Protein AF-A0A438FNZ0-F1 (afdb_monomer)

Radius of gyration: 54.61 Å; Cα contacts (8 Å, |Δi|>4): 33; chains: 1; bounding box: 126×99×150 Å

pLDDT: mean 76.49, std 19.84, range [31.25, 98.62]

Structure (mmCIF, N/CA/C/O backbone):
data_AF-A0A438FNZ0-F1
#
_entry.id   AF-A0A438FNZ0-F1
#
loop_
_atom_site.group_PDB
_atom_site.id
_atom_site.type_symbol
_atom_site.label_atom_id
_atom_site.label_alt_id
_atom_site.label_comp_id
_atom_site.label_asym_id
_atom_site.label_entity_id
_atom_site.label_seq_id
_atom_site.pdbx_PDB_ins_code
_atom_site.Cartn_x
_atom_site.Cartn_y
_atom_site.Cartn_z
_atom_site.occupancy
_atom_site.B_iso_or_equiv
_atom_site.auth_seq_id
_atom_site.auth_comp_id
_atom_site.auth_asym_id
_atom_site.auth_atom_id
_atom_site.pdbx_PDB_model_num
ATOM 1 N N . MET A 1 1 ? 3.664 -62.224 -34.207 1.00 44.41 1 MET A N 1
ATOM 2 C CA . MET A 1 1 ? 4.179 -61.563 -35.427 1.00 44.41 1 MET A CA 1
ATOM 3 C C . MET A 1 1 ? 4.766 -60.217 -34.994 1.00 44.41 1 MET A C 1
ATOM 5 O O . MET A 1 1 ? 4.234 -59.165 -35.302 1.00 44.41 1 MET A O 1
ATOM 9 N N . GLU A 1 2 ? 5.823 -60.270 -34.181 1.00 48.16 2 GLU A N 1
ATOM 10 C CA . GLU A 1 2 ? 6.482 -59.120 -33.544 1.00 48.16 2 GLU A CA 1
ATOM 11 C C . GLU A 1 2 ? 7.907 -59.028 -34.096 1.00 48.16 2 GLU A C 1
ATOM 13 O O . GLU A 1 2 ? 8.840 -59.539 -33.492 1.00 48.16 2 GLU A O 1
ATOM 18 N N . ILE A 1 3 ? 8.084 -58.485 -35.304 1.00 48.31 3 ILE A N 1
ATOM 19 C CA . ILE A 1 3 ? 9.435 -58.281 -35.877 1.00 48.31 3 ILE A CA 1
ATOM 20 C C . ILE A 1 3 ? 9.616 -56.862 -36.462 1.00 48.31 3 ILE A C 1
ATOM 22 O O . ILE A 1 3 ? 10.723 -56.469 -36.802 1.00 48.31 3 ILE A O 1
ATOM 26 N N . ASN A 1 4 ? 8.584 -56.007 -36.484 1.00 49.34 4 ASN A N 1
ATOM 27 C CA . ASN A 1 4 ? 8.677 -54.705 -37.168 1.00 49.34 4 ASN A CA 1
ATOM 28 C C . ASN A 1 4 ? 8.928 -53.474 -36.279 1.00 49.34 4 ASN A C 1
ATOM 30 O O . ASN A 1 4 ? 9.064 -52.379 -36.816 1.00 49.34 4 ASN A O 1
ATOM 34 N N . TYR A 1 5 ? 9.054 -53.611 -34.955 1.00 45.97 5 TYR A N 1
ATOM 35 C CA . TYR A 1 5 ? 9.270 -52.447 -34.075 1.00 45.97 5 TYR A CA 1
ATOM 36 C C . TYR A 1 5 ? 10.741 -52.119 -33.772 1.00 45.97 5 TYR A C 1
ATOM 38 O O . TYR A 1 5 ? 11.031 -51.009 -33.346 1.00 45.97 5 TYR A O 1
ATOM 46 N N . PHE A 1 6 ? 11.695 -53.013 -34.058 1.00 45.47 6 PHE A N 1
ATOM 47 C CA . PHE A 1 6 ? 13.105 -52.788 -33.693 1.00 45.47 6 PHE A CA 1
ATOM 48 C C . PHE A 1 6 ? 13.943 -52.082 -34.779 1.00 45.47 6 PHE A C 1
ATOM 50 O O . PHE A 1 6 ? 15.016 -51.552 -34.498 1.00 45.47 6 PHE A O 1
ATOM 57 N N . SER A 1 7 ? 13.464 -52.030 -36.029 1.00 51.75 7 SER A N 1
ATOM 58 C CA . SER A 1 7 ? 14.236 -51.449 -37.143 1.00 51.75 7 SER A CA 1
ATOM 59 C C . SER A 1 7 ? 14.106 -49.924 -37.263 1.00 51.75 7 SER A C 1
ATOM 61 O O . SER A 1 7 ? 14.979 -49.285 -37.854 1.00 51.75 7 SER A O 1
ATOM 63 N N . HIS A 1 8 ? 13.041 -49.326 -36.721 1.00 52.12 8 HIS A N 1
ATOM 64 C CA . HIS A 1 8 ? 12.787 -47.889 -36.865 1.00 52.12 8 HIS A CA 1
ATOM 65 C C . HIS A 1 8 ? 13.597 -47.052 -35.855 1.00 52.12 8 HIS A C 1
ATOM 67 O O . HIS A 1 8 ? 14.084 -45.969 -36.188 1.00 52.12 8 HIS A O 1
ATOM 73 N N . ASP A 1 9 ? 13.847 -47.589 -34.656 1.00 50.78 9 ASP A N 1
ATOM 74 C CA . ASP A 1 9 ? 14.645 -46.911 -33.627 1.00 50.78 9 ASP A CA 1
ATOM 75 C C . ASP A 1 9 ? 16.145 -46.884 -33.958 1.00 50.78 9 ASP A C 1
ATOM 77 O O . ASP A 1 9 ? 16.818 -45.874 -33.728 1.00 50.78 9 ASP A O 1
ATOM 81 N N . ALA A 1 10 ? 16.667 -47.931 -34.608 1.00 52.38 10 ALA A N 1
ATOM 82 C CA . ALA A 1 10 ? 18.062 -47.972 -35.049 1.00 52.38 10 ALA A CA 1
ATOM 83 C C . ALA A 1 10 ? 18.368 -46.938 -36.155 1.00 52.38 10 ALA A C 1
ATOM 85 O O . ALA A 1 10 ? 19.431 -46.309 -36.150 1.00 52.38 10 ALA A O 1
ATOM 86 N N . GLN A 1 11 ? 17.429 -46.694 -37.080 1.00 53.50 11 GLN A N 1
ATOM 87 C CA . GLN A 1 11 ? 17.592 -45.671 -38.124 1.00 53.50 11 GLN A CA 1
ATOM 88 C C . GLN A 1 11 ? 17.484 -44.241 -37.573 1.00 53.50 11 GLN A C 1
ATOM 90 O O . GLN A 1 11 ? 18.192 -43.343 -38.042 1.00 53.50 11 GLN A O 1
ATOM 95 N N . ASN A 1 12 ? 16.653 -44.023 -36.550 1.00 52.09 12 ASN A N 1
ATOM 96 C CA . ASN A 1 12 ? 16.496 -42.709 -35.930 1.00 52.09 12 ASN A CA 1
ATOM 97 C C . ASN A 1 12 ? 17.718 -42.328 -35.071 1.00 52.09 12 ASN A C 1
ATOM 99 O O . ASN A 1 12 ? 18.186 -41.187 -35.118 1.00 52.09 12 ASN A O 1
ATOM 103 N N . ALA A 1 13 ? 18.313 -43.296 -34.363 1.00 52.66 13 ALA A N 1
ATOM 104 C CA . ALA A 1 13 ? 19.549 -43.091 -33.605 1.00 52.66 13 ALA A CA 1
ATOM 105 C C . ALA A 1 13 ? 20.740 -42.706 -34.508 1.00 52.66 13 ALA A C 1
ATOM 107 O O . ALA A 1 13 ? 21.513 -41.808 -34.166 1.00 52.66 13 ALA A O 1
ATOM 108 N N . ASN A 1 14 ? 20.849 -43.311 -35.698 1.00 44.94 14 ASN A N 1
ATOM 109 C CA . ASN A 1 14 ? 21.957 -43.05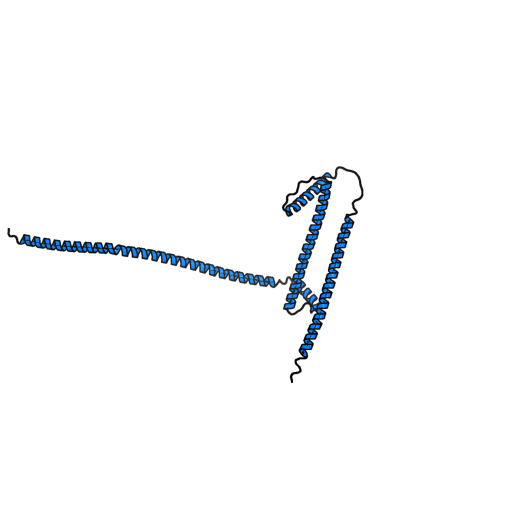3 -36.623 1.00 44.94 14 ASN A CA 1
ATOM 110 C C . ASN A 1 14 ? 21.857 -41.670 -37.309 1.00 44.94 14 ASN A C 1
ATOM 112 O O . ASN A 1 14 ? 22.859 -40.969 -37.466 1.00 44.94 14 ASN A O 1
ATOM 116 N N . ARG A 1 15 ? 20.638 -41.197 -37.625 1.00 51.31 15 ARG A N 1
ATOM 117 C CA . ARG A 1 15 ? 20.422 -39.811 -38.099 1.00 51.31 15 ARG A CA 1
ATOM 118 C C . ARG A 1 15 ? 20.765 -38.775 -37.029 1.00 51.31 15 ARG A C 1
ATOM 120 O O . ARG A 1 15 ? 21.383 -37.756 -37.339 1.00 51.31 15 ARG A O 1
ATOM 127 N N . LYS A 1 16 ? 20.422 -39.050 -35.766 1.00 52.19 16 LYS A N 1
ATOM 128 C CA . LYS A 1 16 ? 20.723 -38.157 -34.636 1.00 52.19 16 LYS A CA 1
ATOM 129 C C . LYS A 1 16 ? 22.225 -38.060 -34.361 1.00 52.19 16 LYS A C 1
ATOM 131 O O . LYS A 1 16 ? 22.713 -36.971 -34.071 1.00 52.19 16 LYS A O 1
ATOM 136 N N . ALA A 1 17 ? 22.963 -39.162 -34.508 1.00 47.47 17 ALA A N 1
ATOM 137 C CA . ALA A 1 17 ? 24.419 -39.164 -34.398 1.00 47.47 17 ALA A CA 1
ATOM 138 C C . ALA A 1 17 ? 25.074 -38.373 -35.546 1.00 47.47 17 ALA A C 1
ATOM 140 O O . ALA A 1 17 ? 25.837 -37.448 -35.278 1.00 47.47 17 ALA A O 1
ATOM 141 N N . SER A 1 18 ? 24.699 -38.635 -36.805 1.00 43.47 18 SER A N 1
ATOM 142 C CA . SER A 1 18 ? 25.291 -37.970 -37.982 1.00 43.47 18 SER A CA 1
ATOM 143 C C . SER A 1 18 ? 25.038 -36.453 -38.026 1.00 43.47 18 SER A C 1
ATOM 145 O O . SER A 1 18 ? 25.942 -35.676 -38.353 1.00 43.47 18 SER A O 1
ATOM 147 N N . SER A 1 19 ? 23.852 -36.002 -37.598 1.00 51.66 19 SER A N 1
ATOM 148 C CA . SER A 1 19 ? 23.543 -34.571 -37.458 1.00 51.66 19 SER A CA 1
ATOM 149 C C . SER A 1 19 ? 24.372 -33.901 -36.356 1.00 51.66 19 SER A C 1
ATOM 151 O O . SER A 1 19 ? 24.772 -32.746 -36.502 1.00 51.66 19 SER A O 1
ATOM 153 N N . LYS A 1 20 ? 24.669 -34.618 -35.264 1.00 42.75 20 LYS A N 1
ATOM 154 C CA . LYS A 1 20 ? 25.462 -34.095 -34.142 1.00 42.75 20 LYS A CA 1
ATOM 155 C C . LYS A 1 20 ? 26.952 -33.996 -34.492 1.00 42.75 20 LYS A C 1
ATOM 157 O O . LYS A 1 20 ? 27.615 -33.056 -34.060 1.00 42.75 20 LYS A O 1
ATOM 162 N N . CYS A 1 21 ? 27.461 -34.897 -35.337 1.00 45.25 21 CYS A N 1
ATOM 163 C CA . CYS A 1 21 ? 28.824 -34.834 -35.878 1.00 45.25 21 CYS A CA 1
ATOM 164 C C . CYS A 1 21 ? 29.034 -33.608 -36.784 1.00 45.25 21 CYS A 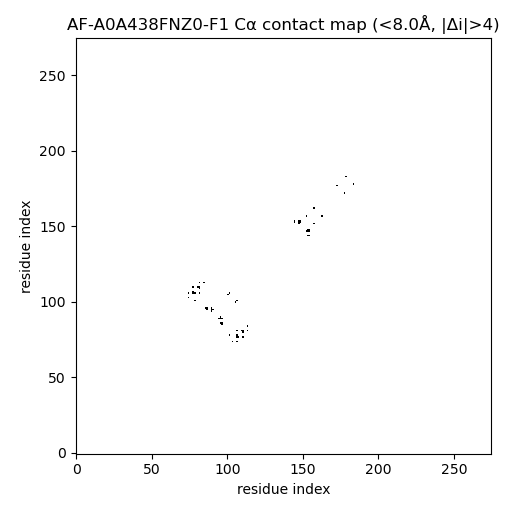C 1
ATOM 166 O O . CYS A 1 21 ? 30.036 -32.906 -36.645 1.00 45.25 21 CYS A O 1
ATOM 168 N N . HIS A 1 22 ? 28.077 -33.315 -37.672 1.00 47.00 22 HIS A N 1
ATOM 169 C CA . HIS A 1 22 ? 28.164 -32.169 -38.584 1.00 47.00 22 HIS A CA 1
ATOM 170 C C . HIS A 1 22 ? 27.991 -30.823 -37.860 1.00 47.00 22 HIS A C 1
ATOM 172 O O . HIS A 1 22 ? 28.732 -29.881 -38.143 1.00 47.00 22 HIS A O 1
ATOM 178 N N . ALA A 1 23 ? 27.088 -30.743 -36.874 1.00 46.94 23 ALA A N 1
ATOM 179 C CA . ALA A 1 23 ? 26.883 -29.531 -36.077 1.00 46.94 23 ALA A CA 1
ATOM 180 C C . ALA A 1 23 ? 28.124 -29.164 -35.242 1.00 46.94 23 ALA A C 1
ATOM 182 O O . ALA A 1 23 ? 28.560 -28.012 -35.240 1.00 46.94 23 ALA A O 1
ATOM 183 N N . ASN A 1 24 ? 28.762 -30.152 -34.605 1.00 40.25 24 ASN A N 1
ATOM 184 C CA . ASN A 1 24 ? 29.974 -29.913 -33.820 1.00 40.25 24 ASN A CA 1
ATOM 185 C C . ASN A 1 24 ? 31.165 -29.485 -34.698 1.00 40.25 24 ASN A C 1
ATOM 187 O O . ASN A 1 24 ? 31.948 -28.629 -34.286 1.00 40.25 24 ASN A O 1
ATOM 191 N N . GLY A 1 25 ? 31.276 -30.010 -35.926 1.00 39.97 25 GLY A N 1
ATOM 192 C CA . GLY A 1 25 ? 32.292 -29.585 -36.896 1.00 39.97 25 GLY A CA 1
ATOM 193 C C . GLY A 1 25 ? 32.110 -28.139 -37.376 1.00 39.97 25 GLY A C 1
ATOM 194 O O . GLY A 1 25 ? 33.084 -27.389 -37.470 1.00 39.97 25 GLY A O 1
ATOM 195 N N . ALA A 1 26 ? 30.867 -27.708 -37.615 1.00 48.78 26 ALA A N 1
ATOM 196 C CA . ALA A 1 26 ? 30.558 -26.340 -38.037 1.00 48.78 26 ALA A CA 1
ATOM 197 C C . ALA A 1 26 ? 30.799 -25.305 -36.920 1.00 48.78 26 ALA A C 1
ATOM 199 O O . ALA A 1 26 ? 31.344 -24.230 -37.182 1.00 48.78 26 ALA A O 1
ATOM 200 N N . ILE A 1 27 ? 30.476 -25.648 -35.668 1.00 47.22 27 ILE A N 1
ATOM 201 C CA . ILE A 1 27 ? 30.724 -24.789 -34.499 1.00 47.22 27 ILE A CA 1
ATOM 202 C C . ILE A 1 27 ? 32.231 -24.615 -34.263 1.00 47.22 27 ILE A C 1
ATOM 204 O O . ILE A 1 27 ? 32.688 -23.490 -34.048 1.00 47.22 27 ILE A O 1
ATOM 208 N N . LEU A 1 28 ? 33.028 -25.686 -34.388 1.00 39.47 28 LEU A N 1
ATOM 209 C CA . LEU A 1 28 ? 34.486 -25.604 -34.238 1.00 39.47 28 LEU A CA 1
ATOM 210 C C . LEU A 1 28 ? 35.136 -24.749 -35.338 1.00 39.47 28 LEU A C 1
ATOM 212 O O . LEU A 1 28 ? 36.015 -23.935 -35.051 1.00 39.47 28 LEU A O 1
ATOM 216 N N . LEU A 1 29 ? 34.684 -24.885 -36.590 1.00 48.38 29 LEU A N 1
ATOM 217 C CA . LEU A 1 29 ? 35.176 -24.079 -37.714 1.00 48.38 29 LEU A CA 1
ATOM 218 C C . LEU A 1 29 ? 34.743 -22.608 -37.607 1.00 48.38 29 LEU A C 1
ATOM 220 O O . LEU A 1 29 ? 35.517 -21.718 -37.965 1.00 48.38 29 LEU A O 1
ATOM 224 N N . GLY A 1 30 ? 33.548 -22.336 -37.075 1.00 45.16 30 GLY A N 1
ATOM 225 C CA . GLY A 1 30 ? 33.055 -20.983 -36.803 1.00 45.16 30 GLY A CA 1
ATOM 226 C C . GLY A 1 30 ? 33.806 -20.283 -35.665 1.00 45.16 30 GLY A C 1
ATOM 227 O O . GLY A 1 30 ? 34.150 -19.107 -35.796 1.00 45.16 30 GLY A O 1
ATOM 228 N N . LEU A 1 31 ? 34.126 -21.007 -34.586 1.00 41.22 31 LEU A N 1
ATOM 229 C CA . LEU A 1 31 ? 34.967 -20.521 -33.484 1.00 41.22 31 LEU A CA 1
ATOM 230 C C . LEU A 1 31 ? 36.415 -20.295 -33.933 1.00 41.22 31 LEU A C 1
ATOM 232 O O . LEU A 1 31 ? 37.008 -19.274 -33.587 1.00 41.22 31 LEU A O 1
ATOM 236 N N . LYS A 1 32 ? 36.971 -21.186 -34.768 1.00 40.59 32 LYS A N 1
ATOM 237 C CA . LYS A 1 32 ? 38.328 -21.023 -35.308 1.00 40.59 32 LYS A CA 1
ATOM 238 C C . LYS A 1 32 ? 38.421 -19.842 -36.278 1.00 40.59 32 LYS A C 1
ATOM 240 O O . LYS A 1 32 ? 39.378 -19.079 -36.188 1.00 40.59 32 LYS A O 1
ATOM 245 N N . ARG A 1 33 ? 37.422 -19.622 -37.148 1.00 46.28 33 ARG A N 1
ATOM 246 C CA . ARG A 1 33 ? 37.384 -18.432 -38.025 1.00 46.28 33 ARG A CA 1
ATOM 247 C C . ARG A 1 33 ? 37.218 -17.127 -37.245 1.00 46.28 33 ARG A C 1
ATOM 249 O O . ARG A 1 33 ? 37.901 -16.170 -37.586 1.00 46.28 33 ARG A O 1
ATOM 256 N N . ARG A 1 34 ? 36.389 -17.091 -36.190 1.00 48.59 34 ARG A N 1
ATOM 257 C CA . ARG A 1 34 ? 36.250 -15.897 -35.327 1.00 48.59 34 ARG A CA 1
ATOM 258 C C . ARG A 1 34 ? 37.520 -15.590 -34.534 1.00 48.59 34 ARG A C 1
ATOM 260 O O . ARG A 1 34 ? 37.921 -14.435 -34.462 1.00 48.59 34 ARG A O 1
ATOM 267 N N . SER A 1 35 ? 38.197 -16.623 -34.030 1.00 46.81 35 SER A N 1
ATOM 268 C CA . SER A 1 35 ? 39.504 -16.483 -33.378 1.00 46.81 35 SER A CA 1
ATOM 269 C C . SER A 1 35 ? 40.572 -15.925 -34.328 1.00 46.81 35 SER A C 1
ATOM 271 O O . SER A 1 35 ? 41.347 -15.067 -33.916 1.00 46.81 35 SER A O 1
ATOM 273 N N . LEU A 1 36 ? 40.600 -16.346 -35.601 1.00 44.88 36 LEU A N 1
ATOM 274 C CA . LEU A 1 36 ? 41.549 -15.795 -36.578 1.00 44.88 36 LEU A CA 1
ATOM 275 C C . LEU A 1 36 ? 41.250 -14.329 -36.941 1.00 44.88 36 LEU A C 1
ATOM 277 O O . LEU A 1 36 ? 42.186 -13.557 -37.150 1.00 44.88 36 LEU A O 1
ATOM 281 N N . THR A 1 37 ? 39.978 -13.919 -37.005 1.00 54.84 37 THR A N 1
ATOM 282 C CA . THR A 1 37 ? 39.624 -12.518 -37.294 1.00 54.84 37 THR A CA 1
ATOM 283 C C . THR A 1 37 ? 39.922 -11.580 -36.127 1.00 54.84 37 THR A C 1
ATOM 285 O O . THR A 1 37 ? 40.418 -10.482 -36.372 1.00 54.84 37 THR A O 1
ATOM 288 N N . ASP A 1 38 ? 39.719 -12.023 -34.882 1.00 54.06 38 ASP A N 1
ATOM 289 C CA . ASP A 1 38 ? 40.103 -11.240 -33.699 1.00 54.06 38 ASP A CA 1
ATOM 290 C C . ASP A 1 38 ? 41.628 -11.121 -33.578 1.00 54.06 38 ASP A C 1
ATOM 292 O O . ASP A 1 38 ? 42.136 -10.030 -33.329 1.00 54.06 38 ASP A O 1
ATOM 296 N N . GLN A 1 39 ? 42.384 -12.188 -33.867 1.00 49.62 39 GLN A N 1
ATOM 297 C CA . GLN A 1 39 ? 43.850 -12.131 -33.850 1.00 49.62 39 GLN A CA 1
ATOM 298 C C . GLN A 1 39 ? 44.411 -11.183 -34.924 1.00 49.62 39 GLN A C 1
ATOM 300 O O . GLN A 1 39 ? 45.350 -10.436 -34.670 1.00 49.62 39 GLN A O 1
ATOM 305 N N . THR A 1 40 ? 43.793 -11.147 -36.109 1.00 58.22 40 THR A N 1
ATOM 306 C CA . THR A 1 40 ? 44.201 -10.235 -37.194 1.00 58.22 40 THR A CA 1
ATOM 307 C C . THR A 1 40 ? 43.852 -8.774 -36.879 1.00 58.22 40 THR A C 1
ATOM 309 O O . THR A 1 40 ? 44.580 -7.864 -37.277 1.00 58.22 40 THR A O 1
ATOM 312 N N . ALA A 1 41 ? 42.747 -8.527 -36.167 1.00 59.22 41 ALA A N 1
ATOM 313 C CA . ALA A 1 41 ? 42.369 -7.190 -35.713 1.00 59.22 41 ALA A CA 1
ATOM 314 C C . ALA A 1 41 ? 43.309 -6.684 -34.608 1.00 59.22 41 ALA A C 1
ATOM 316 O O . ALA A 1 41 ? 43.742 -5.532 -34.658 1.00 59.22 41 ALA A O 1
ATOM 317 N N . ILE A 1 42 ? 43.692 -7.560 -33.675 1.00 59.44 42 ILE A N 1
ATOM 318 C CA . ILE A 1 42 ? 44.681 -7.263 -32.633 1.00 59.44 42 ILE A CA 1
ATOM 319 C C . ILE A 1 42 ? 46.051 -6.965 -33.262 1.00 59.44 42 ILE A C 1
ATOM 321 O O . ILE A 1 42 ? 46.641 -5.939 -32.942 1.00 59.44 42 ILE A O 1
ATOM 325 N N . ASP A 1 43 ? 46.519 -7.759 -34.231 1.00 58.84 43 ASP A N 1
ATOM 326 C CA . ASP A 1 43 ? 47.800 -7.512 -34.916 1.00 58.84 43 ASP A CA 1
ATOM 327 C C . ASP A 1 43 ? 47.816 -6.197 -35.715 1.00 58.84 43 ASP A C 1
ATOM 329 O O . ASP A 1 43 ? 48.850 -5.531 -35.807 1.00 58.84 43 ASP A O 1
ATOM 333 N N . ARG A 1 44 ? 46.676 -5.785 -36.288 1.00 65.69 44 ARG A N 1
ATOM 334 C CA . ARG A 1 44 ? 46.555 -4.480 -36.961 1.00 65.69 44 ARG A CA 1
ATOM 335 C C . ARG A 1 44 ? 46.597 -3.323 -35.967 1.00 65.69 44 ARG A C 1
ATOM 337 O O . ARG A 1 44 ? 47.250 -2.325 -36.254 1.00 65.69 44 ARG A O 1
ATOM 344 N N . LEU A 1 45 ? 45.953 -3.461 -34.810 1.00 59.28 45 LEU A N 1
ATOM 345 C CA . LEU A 1 45 ? 45.978 -2.442 -33.758 1.00 59.28 45 LEU A CA 1
ATOM 346 C C . LEU A 1 45 ? 47.368 -2.319 -33.119 1.00 59.28 45 LEU A C 1
ATOM 348 O O . LEU A 1 45 ? 47.840 -1.202 -32.925 1.00 59.28 45 LEU A O 1
ATOM 352 N N . THR A 1 46 ? 48.069 -3.433 -32.889 1.00 61.41 46 THR A N 1
ATOM 353 C CA . THR A 1 46 ? 49.451 -3.430 -32.376 1.00 61.41 46 THR A CA 1
ATOM 354 C C . THR A 1 46 ? 50.408 -2.736 -33.346 1.00 61.41 46 THR A C 1
ATOM 356 O O . THR A 1 46 ? 51.188 -1.886 -32.920 1.00 61.41 46 THR A O 1
ATOM 359 N N . ARG A 1 47 ? 50.278 -2.981 -34.661 1.00 58.62 47 ARG A N 1
ATOM 360 C CA . ARG A 1 47 ? 51.083 -2.273 -35.671 1.00 58.62 47 ARG A CA 1
ATOM 361 C C . ARG A 1 47 ? 50.798 -0.778 -35.728 1.00 58.62 47 ARG A C 1
ATOM 363 O O . ARG A 1 47 ? 51.741 -0.015 -35.880 1.00 58.62 47 ARG A O 1
ATOM 370 N N . VAL A 1 48 ? 49.538 -0.355 -35.602 1.00 59.78 48 VAL A N 1
ATOM 371 C CA . VAL A 1 48 ? 49.187 1.079 -35.600 1.00 59.78 48 VAL A CA 1
ATOM 372 C C . VAL A 1 48 ? 49.809 1.783 -34.388 1.00 59.78 48 VAL A C 1
ATOM 374 O O . VAL A 1 48 ? 50.424 2.840 -34.536 1.00 59.78 48 VAL A O 1
ATOM 377 N N . VAL A 1 49 ? 49.758 1.146 -33.216 1.00 55.53 49 VAL A N 1
ATOM 378 C CA . VAL A 1 49 ? 50.384 1.656 -31.986 1.00 55.53 49 VAL A CA 1
ATOM 379 C C . VAL A 1 49 ? 51.918 1.688 -32.091 1.00 55.53 49 VAL A C 1
ATOM 381 O O . VAL A 1 49 ? 52.552 2.629 -31.615 1.00 55.53 49 VAL A O 1
ATOM 384 N N . GLU A 1 50 ? 52.543 0.707 -32.747 1.00 52.66 50 GLU A N 1
ATOM 385 C CA . GLU A 1 50 ? 53.996 0.691 -32.980 1.00 52.66 50 GLU A CA 1
ATOM 386 C C . GLU A 1 50 ? 54.443 1.718 -34.030 1.00 52.66 50 GLU A C 1
ATOM 388 O O . GLU A 1 50 ? 55.498 2.335 -33.861 1.00 52.66 50 GLU A O 1
ATOM 393 N N . THR A 1 51 ? 53.629 1.988 -35.056 1.00 52.00 51 THR A N 1
ATOM 394 C CA . THR A 1 51 ? 53.904 3.059 -36.027 1.00 52.00 51 THR A CA 1
ATOM 395 C C . THR A 1 51 ? 53.794 4.454 -35.412 1.00 52.00 51 THR A C 1
ATOM 397 O O . THR A 1 51 ? 54.632 5.303 -35.709 1.00 52.00 51 THR A O 1
ATOM 400 N N . GLU A 1 52 ? 52.851 4.688 -34.491 1.00 51.25 52 GLU A N 1
ATOM 401 C CA . GLU A 1 52 ? 52.791 5.952 -33.737 1.00 51.25 52 GLU A CA 1
ATOM 402 C C . GLU A 1 52 ? 53.973 6.103 -32.771 1.00 51.25 52 GLU A C 1
ATOM 404 O O . GLU A 1 52 ? 54.531 7.191 -32.627 1.00 51.25 52 GLU A O 1
ATOM 409 N N . LYS A 1 53 ? 54.424 5.003 -32.155 1.00 46.12 53 LYS A N 1
ATOM 410 C CA . LYS A 1 53 ? 55.608 4.999 -31.286 1.00 46.12 53 LYS A CA 1
ATOM 411 C C . LYS A 1 53 ? 56.897 5.323 -32.053 1.00 46.12 53 LYS A C 1
ATOM 413 O O . LYS A 1 53 ? 57.765 5.994 -31.500 1.00 46.12 53 LYS A O 1
ATOM 418 N N . SER A 1 54 ? 57.015 4.881 -33.309 1.00 43.97 54 SER A N 1
ATOM 419 C CA . SER A 1 54 ? 58.172 5.179 -34.165 1.00 43.97 54 SER A CA 1
ATOM 420 C C . SER A 1 54 ? 58.148 6.618 -34.694 1.00 43.97 54 SER A C 1
ATOM 422 O O . SER A 1 54 ? 59.182 7.276 -34.678 1.00 43.97 54 SER A O 1
ATOM 424 N N . ALA A 1 55 ? 56.977 7.149 -35.067 1.00 48.19 55 ALA A N 1
ATOM 425 C CA . ALA A 1 55 ? 56.837 8.532 -35.541 1.00 48.19 55 ALA A CA 1
ATOM 426 C C . ALA A 1 55 ? 57.160 9.587 -34.461 1.00 48.19 55 ALA A C 1
ATOM 428 O O . ALA A 1 55 ? 57.558 10.705 -34.779 1.00 48.19 55 ALA A O 1
ATOM 429 N N . MET A 1 56 ? 57.027 9.236 -33.177 1.00 44.31 56 MET A N 1
ATOM 430 C CA . MET A 1 56 ? 57.327 10.143 -32.063 1.00 44.31 56 MET A CA 1
ATOM 431 C C . MET A 1 56 ? 58.820 10.182 -31.681 1.00 44.31 56 MET A C 1
ATOM 433 O O . MET A 1 56 ? 59.232 11.071 -30.936 1.00 44.31 56 MET A O 1
ATOM 437 N N . SER A 1 57 ? 59.631 9.229 -32.158 1.00 40.69 57 SER A N 1
ATOM 438 C CA . SER A 1 57 ? 61.031 9.066 -31.7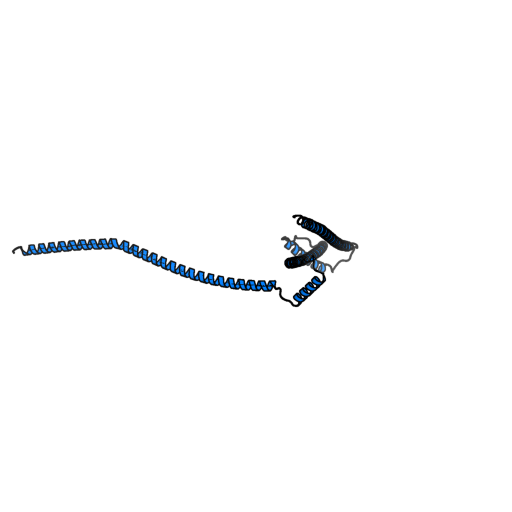35 1.00 40.69 57 SER A CA 1
ATOM 439 C C . SER A 1 57 ? 62.046 9.830 -32.601 1.00 40.69 57 SER A C 1
ATOM 441 O O . SER A 1 57 ? 63.186 9.994 -32.171 1.00 40.69 57 SER A O 1
ATOM 443 N N . ASP A 1 58 ? 61.630 10.356 -33.758 1.00 36.09 58 ASP A N 1
ATOM 444 C CA . ASP A 1 58 ? 62.512 11.020 -34.736 1.00 36.09 58 ASP A CA 1
ATOM 445 C C . ASP A 1 58 ? 62.657 12.547 -34.543 1.00 36.09 58 ASP A C 1
ATOM 447 O O . ASP A 1 58 ? 63.372 13.202 -35.294 1.00 36.09 58 ASP A O 1
ATOM 451 N N . ASN A 1 59 ? 62.046 13.140 -33.509 1.00 42.47 59 ASN A N 1
ATOM 452 C CA . ASN A 1 59 ? 62.070 14.598 -33.275 1.00 42.47 59 ASN A CA 1
ATOM 453 C C . ASN A 1 59 ? 63.074 15.074 -32.205 1.00 42.47 59 ASN A C 1
ATOM 455 O O . ASN A 1 59 ? 62.911 16.154 -31.636 1.00 42.47 59 ASN A O 1
ATOM 459 N N . ILE A 1 60 ? 64.125 14.302 -31.911 1.00 44.38 60 ILE A N 1
ATOM 460 C CA . ILE A 1 60 ? 65.193 14.725 -30.988 1.00 44.38 60 ILE A CA 1
ATOM 461 C C . ILE A 1 60 ? 66.541 14.697 -31.714 1.00 44.38 60 ILE A C 1
ATOM 463 O O . ILE A 1 60 ? 67.313 13.756 -31.563 1.00 44.38 60 ILE A O 1
ATOM 467 N N . SER A 1 61 ? 66.837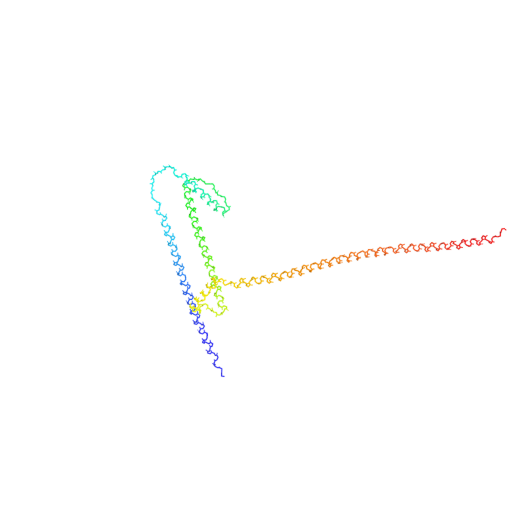 15.735 -32.501 1.00 34.72 61 SER A N 1
ATOM 468 C CA . SER A 1 61 ? 68.214 16.079 -32.888 1.00 34.72 61 SER A CA 1
ATOM 469 C C . SER A 1 61 ? 68.293 17.499 -33.462 1.00 34.72 61 SER A C 1
ATOM 471 O O . SER A 1 61 ? 67.649 17.789 -34.467 1.00 34.72 61 SER A O 1
ATOM 473 N N . GLY A 1 62 ? 69.093 18.370 -32.838 1.00 31.25 62 GLY A N 1
ATOM 474 C CA . GLY A 1 62 ? 69.472 19.683 -33.381 1.00 31.25 62 GLY A CA 1
ATOM 475 C C . GLY A 1 62 ? 69.527 20.796 -32.328 1.00 31.25 62 GLY A C 1
ATOM 476 O O . GLY A 1 62 ? 68.500 21.218 -31.815 1.00 31.25 62 GLY A O 1
ATOM 477 N N . SER A 1 63 ? 70.737 21.241 -32.001 1.00 37.81 63 SER A N 1
ATOM 478 C CA . SER A 1 63 ? 71.145 22.170 -30.934 1.00 37.81 63 SER A CA 1
ATOM 479 C C . SER A 1 63 ? 71.225 23.664 -31.338 1.00 37.81 63 SER A C 1
ATOM 481 O O . SER A 1 63 ? 71.592 23.949 -32.474 1.00 37.81 63 SER A O 1
ATOM 483 N N . ASP A 1 64 ? 71.020 24.545 -30.335 1.00 31.59 64 ASP A N 1
ATOM 484 C CA . ASP A 1 64 ? 71.558 25.914 -30.067 1.00 31.59 64 ASP A CA 1
ATOM 485 C C . ASP A 1 64 ? 71.227 27.140 -30.980 1.00 31.59 64 ASP A C 1
ATOM 487 O O . ASP A 1 64 ? 70.937 26.985 -32.161 1.00 31.59 64 ASP A O 1
ATOM 491 N N . PRO A 1 65 ? 71.377 28.410 -30.504 1.00 50.78 65 PRO A N 1
ATOM 492 C CA . PRO A 1 65 ? 70.674 29.053 -29.377 1.00 50.78 65 PRO A CA 1
ATOM 493 C C . PRO A 1 65 ? 70.196 30.502 -29.699 1.00 50.78 65 PRO A C 1
ATOM 495 O O . PRO A 1 65 ? 70.932 31.287 -30.290 1.00 50.78 65 PRO A O 1
ATOM 498 N N . LEU A 1 66 ? 69.008 30.923 -29.242 1.00 35.16 66 LEU A N 1
ATOM 499 C CA . LEU A 1 66 ? 68.661 32.353 -29.092 1.00 35.16 66 LEU A CA 1
ATOM 500 C C . LEU A 1 66 ? 67.436 32.520 -28.175 1.00 35.16 66 LEU A C 1
ATOM 502 O O . LEU A 1 66 ? 66.298 32.275 -28.562 1.00 35.16 66 LEU A O 1
ATOM 506 N N . VAL A 1 67 ? 67.717 32.903 -26.933 1.00 45.16 67 VAL A N 1
ATOM 507 C CA . VAL A 1 67 ? 66.783 33.335 -25.877 1.00 45.16 67 VAL A CA 1
ATOM 508 C C . VAL A 1 67 ? 66.641 34.871 -26.069 1.00 45.16 67 VAL A C 1
ATOM 510 O O . VAL A 1 67 ? 67.556 35.482 -26.615 1.00 45.16 67 VAL A O 1
ATOM 513 N N . ILE A 1 68 ? 65.603 35.637 -25.727 1.00 47.16 68 ILE A N 1
ATOM 514 C CA . ILE A 1 68 ? 64.794 35.772 -24.510 1.00 47.16 68 ILE A CA 1
ATOM 515 C C . ILE A 1 68 ? 63.670 36.755 -24.902 1.00 47.16 68 ILE A C 1
ATOM 517 O O . ILE A 1 68 ? 64.005 37.811 -25.418 1.00 47.16 68 ILE A O 1
ATOM 521 N N . GLU A 1 69 ? 62.388 36.409 -24.709 1.00 39.81 69 GLU A N 1
ATOM 522 C CA . GLU A 1 69 ? 61.254 37.322 -24.367 1.00 39.81 69 GLU A CA 1
ATOM 523 C C . GLU A 1 69 ? 59.860 36.732 -24.676 1.00 39.81 69 GLU A C 1
ATOM 525 O O . GLU A 1 69 ? 58.866 37.219 -24.144 1.00 39.81 69 GLU A O 1
ATOM 530 N N . ILE A 1 70 ? 59.751 35.633 -25.435 1.00 44.97 70 ILE A N 1
ATOM 531 C CA . ILE A 1 70 ? 58.450 34.985 -25.739 1.00 44.97 70 ILE A CA 1
ATOM 532 C C . ILE A 1 70 ? 58.120 33.816 -24.773 1.00 44.97 70 ILE A C 1
ATOM 534 O O . ILE A 1 70 ? 56.964 33.412 -24.651 1.00 44.97 70 ILE A O 1
ATOM 538 N N . GLU A 1 71 ? 59.097 33.299 -24.016 1.00 46.31 71 GLU A N 1
ATOM 539 C CA . GLU A 1 71 ? 58.939 32.101 -23.161 1.00 46.31 71 GLU A CA 1
ATOM 540 C C . GLU A 1 71 ? 58.079 32.311 -21.900 1.00 46.31 71 GLU A C 1
ATOM 542 O O . GLU A 1 71 ? 57.379 31.391 -21.475 1.00 46.31 71 GLU A O 1
ATOM 547 N N . SER A 1 72 ? 58.046 33.515 -21.319 1.00 49.09 72 SER A N 1
ATOM 548 C CA . SER A 1 72 ? 57.402 33.740 -20.011 1.00 49.09 72 SER A CA 1
ATOM 549 C C . SER A 1 72 ? 55.876 33.580 -20.038 1.00 49.09 72 SER A C 1
ATOM 551 O O . SER A 1 72 ? 55.280 33.079 -19.082 1.00 49.09 72 SER A O 1
ATOM 553 N N . ASN A 1 73 ? 55.235 33.960 -21.145 1.00 53.47 73 ASN A N 1
ATOM 554 C CA . ASN A 1 73 ? 53.780 33.882 -21.284 1.00 53.47 73 ASN A CA 1
ATOM 555 C C . ASN A 1 73 ? 53.310 32.459 -21.637 1.00 53.47 73 ASN A C 1
ATOM 557 O O . ASN A 1 73 ? 52.226 32.038 -21.235 1.00 53.47 73 ASN A O 1
ATOM 561 N N . PHE A 1 74 ? 54.140 31.704 -22.362 1.00 54.50 74 PHE A N 1
ATOM 562 C CA . PHE A 1 74 ? 53.843 30.334 -22.779 1.00 54.50 74 PHE A CA 1
ATOM 563 C C . PHE A 1 74 ? 54.050 29.328 -21.640 1.00 54.50 74 PHE A C 1
ATOM 565 O O . PHE A 1 74 ? 53.266 28.390 -21.481 1.00 54.50 74 PHE A O 1
ATOM 572 N N . ASP A 1 75 ? 55.051 29.567 -20.792 1.00 63.81 75 ASP A N 1
ATOM 573 C CA . ASP A 1 75 ? 55.292 28.748 -19.608 1.00 63.81 75 ASP A CA 1
ATOM 574 C C . ASP A 1 75 ? 54.208 28.948 -18.544 1.00 63.81 75 ASP A C 1
ATOM 576 O O . ASP A 1 75 ? 53.783 27.973 -17.932 1.00 63.81 75 ASP A O 1
ATOM 580 N N . SER A 1 76 ? 53.671 30.162 -18.376 1.00 67.00 76 SER A N 1
ATOM 581 C CA . SER A 1 76 ? 52.602 30.434 -17.399 1.00 67.00 76 SER A CA 1
ATOM 582 C C . SER A 1 76 ? 51.320 29.624 -17.666 1.00 67.00 76 SER A C 1
ATOM 584 O O . SER A 1 76 ? 50.778 29.007 -16.746 1.00 67.00 76 SER A O 1
ATOM 586 N N . GLY A 1 77 ? 50.882 29.536 -18.931 1.00 73.75 77 GLY A N 1
ATOM 587 C CA . GLY A 1 77 ? 49.717 28.727 -19.326 1.00 73.75 77 GLY A CA 1
ATOM 588 C C . GLY A 1 77 ? 49.955 27.219 -19.179 1.00 73.75 77 GLY A C 1
ATOM 589 O O . GLY A 1 77 ? 49.122 26.490 -18.644 1.00 73.75 77 GLY A O 1
ATOM 590 N N . ARG A 1 78 ? 51.150 26.742 -19.543 1.00 75.25 78 ARG A N 1
ATOM 591 C CA . ARG A 1 78 ? 51.532 25.333 -19.338 1.00 75.25 78 ARG A CA 1
ATOM 592 C C . ARG A 1 78 ? 51.616 24.964 -17.860 1.00 75.25 78 ARG A C 1
ATOM 594 O O . ARG A 1 78 ? 51.263 23.848 -17.484 1.00 75.25 78 ARG A O 1
ATOM 601 N N . ILE A 1 79 ? 52.066 25.891 -17.014 1.00 79.38 79 ILE A N 1
ATOM 602 C CA . ILE A 1 79 ? 52.115 25.712 -15.560 1.00 79.38 79 ILE A CA 1
ATOM 603 C C . ILE A 1 79 ? 50.703 25.593 -14.983 1.00 79.38 79 ILE A C 1
ATOM 605 O O . ILE A 1 79 ? 50.483 24.717 -14.146 1.00 79.38 79 ILE A O 1
ATOM 609 N N . SER A 1 80 ? 49.747 26.431 -15.402 1.00 79.69 80 SER A N 1
ATOM 610 C CA . SER A 1 80 ? 48.363 26.326 -14.918 1.00 79.69 80 SER A CA 1
ATOM 611 C C . SER A 1 80 ? 47.701 25.015 -15.337 1.00 79.69 80 SER A C 1
ATOM 613 O O . SER A 1 80 ? 47.054 24.378 -14.506 1.00 79.69 80 SER A O 1
ATOM 615 N N . ASP A 1 81 ? 47.934 24.566 -16.571 1.00 81.44 81 ASP A N 1
ATOM 616 C CA . ASP A 1 81 ? 47.355 23.326 -17.098 1.00 81.44 81 ASP A CA 1
ATOM 617 C C . ASP A 1 81 ? 47.923 22.090 -16.390 1.00 81.44 81 ASP A 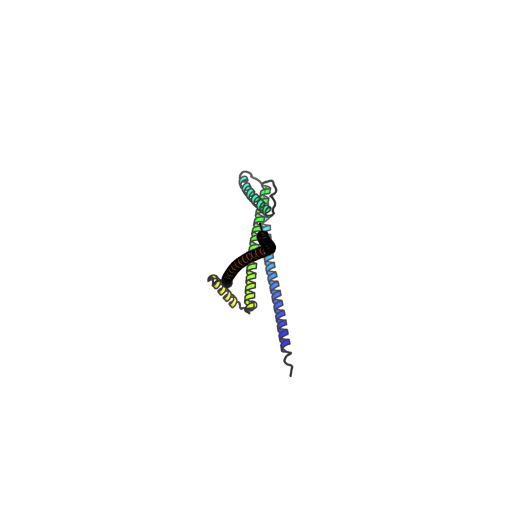C 1
ATOM 619 O O . ASP A 1 81 ? 47.185 21.184 -15.997 1.00 81.44 81 ASP A O 1
ATOM 623 N N . VAL A 1 82 ? 49.238 22.072 -16.147 1.00 83.06 82 VAL A N 1
ATOM 624 C CA . VAL A 1 82 ? 49.900 21.006 -15.382 1.00 83.06 82 VAL A CA 1
ATOM 625 C C . VAL A 1 82 ? 49.438 21.000 -13.925 1.00 83.06 82 VAL A C 1
ATOM 627 O O . VAL A 1 82 ? 49.184 19.925 -13.385 1.00 83.06 82 VAL A O 1
ATOM 630 N N . LYS A 1 83 ? 49.282 22.167 -13.285 1.00 81.75 83 LYS A N 1
ATOM 631 C CA . LYS A 1 83 ? 48.760 22.266 -11.911 1.00 81.75 83 LYS A CA 1
ATOM 632 C C . LYS A 1 83 ? 47.326 21.749 -11.808 1.00 81.75 83 LYS A C 1
ATOM 634 O O . LYS A 1 83 ? 47.035 20.971 -10.905 1.00 81.75 83 LYS A O 1
ATOM 639 N N . ALA A 1 84 ? 46.452 22.138 -12.737 1.00 83.38 84 ALA A N 1
ATOM 640 C CA . ALA A 1 84 ? 45.066 21.678 -12.772 1.00 83.38 84 ALA A CA 1
ATOM 641 C C . ALA A 1 84 ? 44.971 20.164 -13.026 1.00 83.38 84 ALA A C 1
ATOM 643 O O . ALA A 1 84 ? 44.210 19.467 -12.353 1.00 83.38 84 ALA A O 1
ATOM 644 N N . TRP A 1 85 ? 45.788 19.637 -13.944 1.00 86.62 85 TRP A N 1
ATOM 645 C CA . TRP A 1 85 ? 45.857 18.202 -14.208 1.00 86.62 85 TRP A CA 1
ATOM 646 C C . TRP A 1 85 ? 46.377 17.414 -12.998 1.00 86.62 85 TRP A C 1
ATOM 648 O O . TRP A 1 85 ? 45.761 16.423 -12.615 1.00 86.62 85 TRP A O 1
ATOM 658 N N . LEU A 1 86 ? 47.458 17.865 -12.351 1.00 83.06 86 LEU A N 1
ATOM 659 C CA . LEU A 1 86 ? 47.990 17.223 -11.144 1.00 83.06 86 LEU A CA 1
ATOM 660 C C . LEU A 1 86 ? 46.976 17.253 -10.000 1.00 83.06 86 LEU A C 1
ATOM 662 O O . LEU A 1 86 ? 46.745 16.214 -9.390 1.00 83.06 86 LEU A O 1
ATOM 666 N N . ALA A 1 87 ? 46.322 18.392 -9.760 1.00 83.12 87 ALA A N 1
ATOM 667 C CA . ALA A 1 87 ? 45.258 18.489 -8.767 1.00 83.12 87 ALA A CA 1
ATOM 668 C C . ALA A 1 87 ? 44.143 17.469 -9.046 1.00 83.12 87 ALA A C 1
ATOM 670 O O . ALA A 1 87 ? 43.767 16.726 -8.150 1.00 83.12 87 ALA A O 1
ATOM 671 N N . SER A 1 88 ? 43.691 17.341 -10.298 1.00 83.12 88 SER A N 1
ATOM 672 C CA . SER A 1 88 ? 42.661 16.365 -10.678 1.00 83.12 88 SER A CA 1
ATOM 673 C C . SER A 1 88 ? 43.103 14.901 -10.514 1.00 83.12 88 SER A C 1
ATOM 675 O O . SER A 1 88 ? 42.302 14.068 -10.093 1.00 83.12 88 SER A O 1
ATOM 677 N N . GLN A 1 89 ? 44.355 14.560 -10.835 1.00 83.62 89 GLN A N 1
ATOM 678 C CA . GLN A 1 89 ? 44.860 13.185 -10.706 1.00 83.62 89 GLN A CA 1
ATOM 679 C C . GLN A 1 89 ? 45.112 12.775 -9.248 1.00 83.62 89 GLN A C 1
ATOM 681 O O . GLN A 1 89 ? 44.882 11.623 -8.885 1.00 83.62 89 GLN A O 1
ATOM 686 N N . TYR A 1 90 ? 45.593 13.703 -8.419 1.00 80.56 90 TYR A N 1
ATOM 687 C CA . TYR A 1 90 ? 45.875 13.461 -7.004 1.00 80.56 90 TYR A CA 1
ATOM 688 C C . TYR A 1 90 ? 44.598 13.491 -6.147 1.00 80.56 90 TYR A C 1
ATOM 690 O O . TYR A 1 90 ? 44.456 12.642 -5.266 1.00 80.56 90 TYR A O 1
ATOM 698 N N . ASP A 1 91 ? 43.624 14.341 -6.490 1.00 80.62 91 ASP A N 1
ATOM 699 C CA . ASP A 1 91 ? 42.272 14.331 -5.910 1.00 80.62 91 ASP A CA 1
ATOM 700 C C . ASP A 1 91 ? 41.560 12.992 -6.167 1.00 80.62 91 ASP A C 1
ATOM 702 O O . ASP A 1 91 ? 41.058 12.356 -5.240 1.00 80.62 91 ASP A O 1
ATOM 706 N N . ALA A 1 92 ? 41.648 12.459 -7.393 1.00 75.69 92 ALA A N 1
ATOM 707 C CA . ALA A 1 92 ? 41.126 11.128 -7.721 1.00 75.69 92 ALA A CA 1
ATOM 708 C C . ALA A 1 92 ? 41.787 9.983 -6.918 1.00 75.69 92 ALA A C 1
ATOM 710 O O . ALA A 1 92 ? 41.202 8.907 -6.778 1.00 75.69 92 ALA A O 1
ATOM 711 N N . ALA A 1 93 ? 42.992 10.204 -6.384 1.00 74.81 93 ALA A N 1
ATOM 712 C CA . ALA A 1 93 ? 43.726 9.267 -5.534 1.00 74.81 93 ALA A CA 1
ATOM 713 C C . ALA A 1 93 ? 43.638 9.601 -4.028 1.00 74.81 93 ALA A C 1
ATOM 715 O O . ALA A 1 93 ? 44.256 8.898 -3.222 1.00 74.81 93 ALA A O 1
ATOM 716 N N . GLY A 1 94 ? 42.894 10.650 -3.648 1.00 76.19 94 GLY A N 1
ATOM 717 C CA . GLY A 1 94 ? 42.716 11.107 -2.267 1.00 76.19 94 GLY A CA 1
ATOM 718 C C . GLY A 1 94 ? 44.000 11.599 -1.591 1.00 76.19 94 GLY A C 1
ATOM 719 O O . GLY A 1 94 ? 44.165 11.397 -0.388 1.00 76.19 94 GLY A O 1
ATOM 720 N N . LYS A 1 95 ? 44.942 12.169 -2.353 1.00 79.62 95 LYS A N 1
ATOM 721 C CA . LYS A 1 95 ? 46.231 12.678 -1.852 1.00 79.62 95 LYS A CA 1
ATOM 722 C C . LYS A 1 95 ? 46.428 14.135 -2.254 1.00 79.62 95 LYS A C 1
ATOM 724 O O . LYS A 1 95 ? 45.973 14.539 -3.314 1.00 79.62 95 LYS A O 1
ATOM 729 N N . ASP A 1 96 ? 47.176 14.886 -1.452 1.00 73.12 96 ASP A N 1
ATOM 730 C CA . ASP A 1 96 ? 47.585 16.246 -1.811 1.00 73.12 96 ASP A CA 1
ATOM 731 C C . ASP A 1 96 ? 48.775 16.230 -2.781 1.00 73.12 96 ASP A C 1
ATOM 733 O O . ASP A 1 96 ? 49.624 15.332 -2.741 1.00 73.12 96 ASP A O 1
ATOM 737 N N . VAL A 1 97 ? 48.824 17.224 -3.673 1.00 75.38 97 VAL A N 1
ATOM 738 C CA . VAL A 1 97 ? 49.903 17.387 -4.658 1.00 75.38 97 VAL A CA 1
ATOM 739 C C . VAL A 1 97 ? 51.200 17.755 -3.921 1.00 75.38 97 VAL A C 1
ATOM 741 O O . VAL A 1 97 ? 51.222 18.784 -3.249 1.00 75.38 97 VAL A O 1
ATOM 744 N N . PRO A 1 98 ? 52.285 16.966 -4.038 1.00 78.00 98 PRO A N 1
ATOM 745 C CA . PRO A 1 98 ? 53.564 17.301 -3.413 1.00 78.00 98 PRO A CA 1
ATOM 746 C C . PRO A 1 98 ? 54.161 18.592 -3.983 1.00 78.00 98 PRO A C 1
ATOM 748 O O . PRO A 1 98 ? 54.073 18.827 -5.188 1.00 78.00 98 PRO A O 1
ATOM 751 N N . ASP A 1 99 ? 54.827 19.387 -3.146 1.00 69.44 99 ASP A N 1
ATOM 752 C CA . ASP A 1 99 ? 55.535 20.587 -3.596 1.00 69.44 99 ASP A CA 1
ATOM 753 C C . ASP A 1 99 ? 56.745 20.210 -4.470 1.00 69.44 99 ASP A C 1
ATOM 755 O O . ASP A 1 99 ? 57.618 19.443 -4.056 1.00 69.44 99 ASP A O 1
ATOM 759 N N . PHE A 1 100 ? 56.811 20.746 -5.692 1.00 74.75 100 PHE A N 1
ATOM 760 C CA . PHE A 1 100 ? 57.927 20.551 -6.623 1.00 74.75 100 PHE A CA 1
ATOM 761 C C . PHE A 1 100 ? 58.390 21.881 -7.225 1.00 74.75 100 PHE A C 1
ATOM 763 O O . PHE A 1 100 ? 57.613 22.824 -7.379 1.00 74.75 100 PHE A O 1
ATOM 770 N N . GLU A 1 101 ? 59.669 21.955 -7.593 1.00 74.19 101 GLU A N 1
ATOM 771 C CA . GLU A 1 101 ? 60.245 23.146 -8.217 1.00 74.19 101 GLU A CA 1
ATOM 772 C C . GLU A 1 101 ? 59.757 23.310 -9.665 1.00 74.19 101 GLU A C 1
ATOM 774 O O . GLU A 1 101 ? 59.929 22.437 -10.525 1.00 74.19 101 GLU A O 1
ATOM 779 N N . TYR A 1 102 ? 59.164 24.471 -9.948 1.00 71.94 102 TYR A N 1
ATOM 780 C CA . TYR A 1 102 ? 58.635 24.845 -11.260 1.00 71.94 102 TYR A CA 1
ATOM 781 C C . TYR A 1 102 ? 59.756 25.338 -12.186 1.00 71.94 102 TYR A C 1
ATOM 783 O O . TYR A 1 102 ? 59.819 26.508 -12.553 1.00 71.94 102 TYR A O 1
ATOM 791 N N . THR A 1 103 ? 60.667 24.440 -12.567 1.00 79.81 103 THR A N 1
ATOM 792 C CA . THR A 1 103 ? 61.664 24.703 -13.618 1.00 79.81 103 THR A CA 1
ATOM 793 C C . THR A 1 103 ? 61.045 24.469 -15.007 1.00 79.81 103 THR A C 1
ATOM 795 O O . THR A 1 103 ? 60.346 23.462 -15.176 1.00 79.81 103 THR A O 1
ATOM 798 N N . PRO A 1 104 ? 61.346 25.286 -16.039 1.00 74.12 104 PRO A N 1
ATOM 799 C CA . PRO A 1 104 ? 60.793 25.122 -17.395 1.00 74.12 104 PRO A CA 1
ATOM 800 C C . PRO A 1 104 ? 60.968 23.709 -17.984 1.00 74.12 104 PRO A C 1
ATOM 802 O O . PRO A 1 104 ? 60.052 23.138 -18.579 1.00 74.12 104 PRO A O 1
ATOM 805 N N . ARG A 1 105 ? 62.112 23.061 -17.716 1.00 78.06 105 ARG A N 1
ATOM 806 C CA . ARG A 1 105 ? 62.385 21.667 -18.120 1.00 78.06 105 ARG A CA 1
ATOM 807 C C . ARG A 1 105 ? 61.432 20.654 -17.469 1.00 78.06 105 ARG A C 1
ATOM 809 O O . ARG A 1 105 ? 61.044 19.674 -18.106 1.00 78.06 105 ARG A O 1
ATOM 816 N N . THR A 1 106 ? 61.082 20.866 -16.203 1.00 80.88 106 THR A N 1
ATOM 817 C CA . THR A 1 106 ? 60.184 19.995 -15.431 1.00 80.88 106 THR A CA 1
ATOM 818 C C . THR A 1 106 ? 58.745 20.166 -15.907 1.00 80.88 106 THR A C 1
ATOM 820 O O . THR A 1 106 ? 58.066 19.173 -16.165 1.00 80.88 106 THR A O 1
ATOM 823 N N . ILE A 1 107 ? 58.317 21.410 -16.135 1.00 83.69 107 ILE A N 1
ATOM 824 C CA . ILE A 1 107 ? 56.989 21.740 -16.668 1.00 83.69 107 ILE A CA 1
ATOM 825 C C . ILE A 1 107 ? 56.800 21.149 -18.067 1.00 83.69 107 ILE A C 1
ATOM 827 O O . ILE A 1 107 ? 55.774 20.526 -18.320 1.00 83.69 107 ILE A O 1
ATOM 831 N N . GLY A 1 108 ? 57.797 21.245 -18.953 1.00 82.75 108 GLY A N 1
ATOM 832 C CA . GLY A 1 108 ? 57.719 20.647 -20.291 1.00 82.75 108 GLY A CA 1
ATOM 833 C C . GLY A 1 108 ? 57.542 19.123 -20.261 1.00 82.75 108 GLY A C 1
ATOM 834 O O . GLY A 1 108 ? 56.722 18.569 -20.991 1.00 82.75 108 GLY A O 1
ATOM 835 N N . ARG A 1 109 ? 58.253 18.429 -19.361 1.00 83.69 109 ARG A N 1
ATOM 836 C CA . ARG A 1 109 ? 58.095 16.975 -19.172 1.00 83.69 109 ARG A CA 1
ATOM 837 C C . ARG A 1 109 ? 56.723 16.611 -18.605 1.00 83.69 109 ARG A C 1
ATOM 839 O O . ARG A 1 109 ? 56.104 15.668 -19.092 1.00 83.69 109 ARG A O 1
ATOM 846 N N . LEU A 1 110 ? 56.245 17.355 -17.609 1.00 84.75 110 LEU A N 1
ATOM 847 C CA . LEU A 1 110 ? 54.935 17.134 -16.992 1.00 84.75 110 LEU A CA 1
ATOM 848 C C . LEU A 1 110 ? 53.782 17.450 -17.948 1.00 84.75 110 LEU A C 1
ATOM 850 O O . LEU A 1 110 ? 52.806 16.711 -17.980 1.00 84.75 110 LEU A O 1
ATOM 854 N N . HIS A 1 111 ? 53.909 18.484 -18.774 1.00 85.81 111 HIS A N 1
ATOM 855 C CA . HIS A 1 111 ? 52.931 18.821 -19.805 1.00 85.81 111 HIS A CA 1
ATOM 856 C C . HIS A 1 111 ? 52.817 17.707 -20.858 1.00 85.81 111 HIS A C 1
ATOM 858 O O . HIS A 1 111 ? 51.713 17.299 -21.225 1.00 85.81 111 HIS A O 1
ATOM 864 N N . ASN A 1 112 ? 53.949 17.142 -21.291 1.00 87.00 112 ASN A N 1
ATOM 865 C CA . ASN A 1 112 ? 53.958 15.994 -22.203 1.00 87.00 112 ASN A CA 1
ATOM 866 C C . ASN A 1 112 ? 53.325 14.750 -21.560 1.00 87.00 112 ASN A C 1
ATOM 868 O O . ASN A 1 112 ? 52.566 14.034 -22.212 1.00 87.00 112 ASN A O 1
ATOM 872 N N . LEU A 1 113 ? 53.593 14.511 -20.272 1.00 88.19 113 LEU A N 1
ATOM 873 C CA . LEU A 1 113 ? 52.985 13.412 -19.521 1.00 88.19 113 LEU A CA 1
ATOM 874 C C . LEU A 1 113 ? 51.472 13.603 -19.339 1.00 88.19 113 LEU A C 1
ATOM 876 O O . LEU A 1 113 ? 50.720 12.645 -19.508 1.00 88.19 113 LEU A O 1
ATOM 880 N N . SER A 1 114 ? 51.033 14.827 -19.043 1.00 89.00 114 SER A N 1
ATOM 881 C CA . SER A 1 114 ? 49.622 15.207 -18.935 1.00 89.00 114 SER A CA 1
ATOM 882 C C . SER A 1 114 ? 48.886 14.950 -20.247 1.00 89.00 114 SER A C 1
ATOM 884 O O . SER A 1 114 ? 47.912 14.198 -20.273 1.00 89.00 114 SER A O 1
ATOM 886 N N . THR A 1 115 ? 49.432 15.455 -21.357 1.00 87.81 115 THR A N 1
ATOM 887 C CA . THR A 1 115 ? 48.865 15.271 -22.701 1.00 87.81 115 THR A CA 1
ATOM 888 C C . THR A 1 115 ? 48.752 13.785 -23.054 1.00 87.81 115 THR A C 1
ATOM 890 O O . THR A 1 115 ? 47.704 13.323 -23.504 1.00 87.81 115 THR A O 1
ATOM 893 N N . LEU A 1 116 ? 49.802 12.999 -22.787 1.00 90.44 116 LEU A N 1
ATOM 894 C CA . LEU A 1 116 ? 49.794 11.558 -23.039 1.00 90.44 116 LEU A CA 1
ATOM 895 C C . LEU A 1 116 ? 48.790 10.812 -22.144 1.00 90.44 116 LEU A C 1
ATOM 897 O O . LEU A 1 116 ? 48.115 9.893 -22.609 1.00 90.44 116 LEU A O 1
ATOM 901 N N . SER A 1 117 ? 48.687 11.183 -20.867 1.00 88.25 117 SER A N 1
ATOM 902 C CA . SER A 1 117 ? 47.736 10.583 -19.925 1.00 88.25 117 SER A CA 1
ATOM 903 C C . SER A 1 117 ? 46.289 10.882 -20.320 1.00 88.25 117 SER A C 1
ATOM 905 O O . SER A 1 117 ? 45.442 9.984 -20.343 1.00 88.25 117 SER A O 1
ATOM 907 N N . GLN A 1 118 ? 46.009 12.126 -20.708 1.00 89.00 118 GLN A N 1
ATOM 908 C CA . GLN A 1 118 ? 44.692 12.556 -21.158 1.00 89.00 118 GLN A CA 1
ATOM 909 C C . GLN A 1 118 ? 44.291 11.854 -22.459 1.00 89.00 118 GLN A C 1
ATOM 911 O O . GLN A 1 118 ? 43.189 11.314 -22.532 1.00 89.00 118 GLN A O 1
ATOM 916 N N . ALA A 1 119 ? 45.200 11.760 -23.436 1.00 89.62 119 ALA A N 1
ATOM 917 C CA . ALA A 1 119 ? 44.962 11.031 -24.680 1.00 89.62 119 ALA A CA 1
ATOM 918 C C . ALA A 1 119 ? 44.662 9.542 -24.425 1.00 89.62 119 ALA A C 1
ATOM 920 O O . ALA A 1 119 ? 43.708 8.990 -24.976 1.00 89.62 119 ALA A O 1
ATOM 921 N N . LYS A 1 120 ? 45.414 8.892 -23.526 1.00 92.00 120 LYS A N 1
ATOM 922 C CA . LYS A 1 120 ? 45.157 7.495 -23.133 1.00 92.00 120 LYS A CA 1
ATOM 923 C C . LYS A 1 120 ? 43.817 7.324 -22.423 1.00 92.00 120 LYS A C 1
ATOM 925 O O . LYS A 1 120 ? 43.093 6.376 -22.717 1.00 92.00 120 LYS A O 1
ATOM 930 N N . THR A 1 121 ? 43.476 8.232 -21.513 1.00 90.62 121 THR A N 1
ATOM 931 C CA . THR A 1 121 ? 42.199 8.201 -20.783 1.00 90.62 121 THR A CA 1
ATOM 932 C C . THR A 1 121 ? 41.023 8.411 -21.734 1.00 90.62 121 THR A C 1
ATOM 934 O O . THR A 1 121 ? 40.022 7.702 -21.645 1.00 90.62 121 THR A O 1
ATOM 937 N N . GLN A 1 122 ? 41.164 9.317 -22.703 1.00 91.75 122 GLN A N 1
A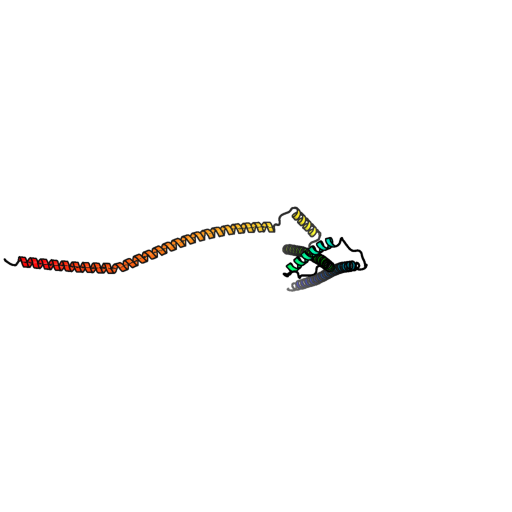TOM 938 C CA . GLN A 1 122 ? 40.175 9.538 -23.752 1.00 91.75 122 GLN A CA 1
ATOM 939 C C . GLN A 1 122 ? 39.996 8.290 -24.627 1.00 91.75 122 GLN A C 1
ATOM 941 O O . GLN A 1 122 ? 38.866 7.850 -24.833 1.00 91.75 122 GLN A O 1
ATOM 946 N N . ALA A 1 123 ? 41.089 7.675 -25.088 1.00 92.19 123 ALA A N 1
ATOM 947 C CA . ALA A 1 123 ? 41.038 6.445 -25.877 1.00 92.19 123 ALA A CA 1
ATOM 948 C C . ALA A 1 123 ? 40.390 5.284 -25.099 1.00 92.19 123 ALA A C 1
ATOM 950 O O . ALA A 1 123 ? 39.520 4.591 -25.627 1.00 92.19 123 ALA A O 1
ATOM 951 N N . ALA A 1 124 ? 40.746 5.105 -23.822 1.00 92.00 124 ALA A N 1
ATOM 952 C CA . ALA A 1 124 ? 40.127 4.107 -22.951 1.00 92.00 124 ALA A CA 1
ATOM 953 C C . ALA A 1 124 ? 38.627 4.374 -22.741 1.00 92.00 124 ALA A C 1
ATOM 955 O O . ALA A 1 124 ? 37.829 3.436 -22.746 1.00 92.00 124 ALA A O 1
ATOM 956 N N . GLY A 1 125 ? 38.232 5.644 -22.611 1.00 93.56 125 GLY A N 1
ATOM 957 C CA . GLY A 1 125 ? 36.833 6.057 -22.532 1.00 93.56 125 GLY A CA 1
ATOM 958 C C . GLY A 1 125 ? 36.044 5.678 -23.785 1.00 93.56 125 GLY A C 1
ATOM 959 O O . GLY A 1 125 ? 34.981 5.068 -23.670 1.00 93.56 125 GLY A O 1
ATOM 960 N N . ILE A 1 126 ? 36.594 5.955 -24.972 1.00 94.31 126 ILE A N 1
ATOM 961 C CA . ILE A 1 126 ? 35.981 5.588 -26.257 1.00 94.31 126 ILE A CA 1
ATOM 962 C C . ILE A 1 126 ? 35.801 4.066 -26.350 1.00 94.31 126 ILE A C 1
ATOM 964 O O . ILE A 1 126 ? 34.700 3.592 -26.632 1.00 94.31 126 ILE A O 1
ATOM 968 N N . LEU A 1 127 ? 36.836 3.285 -26.025 1.00 96.25 127 LEU A N 1
ATOM 969 C CA . LEU A 1 127 ? 36.748 1.820 -26.031 1.00 96.25 127 LEU A CA 1
ATOM 970 C C . LEU A 1 127 ? 35.716 1.294 -25.026 1.00 96.25 127 LEU A C 1
ATOM 972 O O . LEU A 1 127 ? 34.944 0.394 -25.345 1.00 96.25 127 LEU A O 1
ATOM 976 N N . ALA A 1 128 ? 35.652 1.866 -23.822 1.00 93.62 128 ALA A N 1
ATOM 977 C CA . ALA A 1 128 ? 34.661 1.478 -22.823 1.00 93.62 128 ALA A CA 1
ATOM 978 C C . ALA A 1 128 ? 33.226 1.763 -23.296 1.00 93.62 128 ALA A C 1
ATOM 980 O O . ALA A 1 128 ? 32.319 0.966 -23.034 1.00 93.62 128 ALA A O 1
ATOM 981 N N . THR A 1 129 ? 33.009 2.880 -23.998 1.00 93.06 129 THR A N 1
ATOM 982 C CA . THR A 1 129 ? 31.703 3.197 -24.590 1.00 93.06 129 THR A CA 1
ATOM 983 C C . THR A 1 129 ? 31.346 2.250 -25.731 1.00 93.06 129 THR A C 1
ATOM 985 O O . THR A 1 129 ? 30.234 1.721 -25.732 1.00 93.06 129 THR A O 1
ATOM 988 N N . ASP A 1 130 ? 32.295 1.949 -26.620 1.00 95.62 130 ASP A N 1
ATOM 989 C CA . ASP A 1 130 ? 32.106 1.014 -27.733 1.00 95.62 130 ASP A CA 1
ATOM 990 C C . ASP A 1 130 ? 31.779 -0.397 -27.227 1.00 95.62 130 ASP A C 1
ATOM 992 O O . ASP A 1 130 ? 30.772 -0.989 -27.614 1.00 95.62 130 ASP A O 1
ATOM 996 N N . PHE A 1 131 ? 32.536 -0.911 -26.251 1.00 92.50 131 PHE A N 1
ATOM 997 C CA . PHE A 1 131 ? 32.242 -2.212 -25.649 1.00 92.50 131 PHE A CA 1
ATOM 998 C C . PHE A 1 131 ? 30.878 -2.252 -24.960 1.00 92.50 131 PHE A C 1
ATOM 1000 O O . PHE A 1 131 ? 30.191 -3.274 -25.029 1.00 92.50 131 PHE A O 1
ATOM 1007 N N . ARG A 1 132 ? 30.449 -1.163 -24.309 1.00 92.94 132 ARG A N 1
ATOM 1008 C CA . ARG A 1 132 ? 29.121 -1.091 -23.682 1.00 92.94 132 ARG A CA 1
ATOM 1009 C C . ARG A 1 132 ? 28.008 -1.129 -24.726 1.00 92.94 132 ARG A C 1
ATOM 1011 O O . ARG A 1 132 ? 27.031 -1.852 -24.527 1.00 92.94 132 ARG A O 1
ATOM 1018 N N . GLN A 1 133 ? 28.168 -0.394 -25.823 1.00 92.69 133 GLN A N 1
ATOM 1019 C CA . GLN A 1 133 ? 27.235 -0.421 -26.944 1.00 92.69 133 GLN A CA 1
ATOM 1020 C C . GLN A 1 133 ? 27.180 -1.820 -27.566 1.00 92.69 133 GLN A C 1
ATOM 1022 O O . GLN A 1 133 ? 26.107 -2.414 -27.657 1.00 92.69 133 GLN A O 1
ATOM 1027 N N . LYS A 1 134 ? 28.336 -2.403 -27.884 1.00 93.44 134 LYS A N 1
ATOM 1028 C CA . LYS A 1 134 ? 28.434 -3.743 -28.469 1.00 93.44 134 LYS A CA 1
ATOM 1029 C C . LYS A 1 134 ? 27.834 -4.818 -27.561 1.00 93.44 134 LYS A C 1
ATOM 1031 O O . LYS A 1 134 ? 27.142 -5.721 -28.023 1.00 93.44 134 LYS A O 1
ATOM 1036 N N . ALA A 1 135 ? 28.036 -4.711 -26.247 1.00 88.31 135 ALA A N 1
ATOM 1037 C CA . ALA A 1 135 ? 27.403 -5.596 -25.273 1.00 88.31 135 ALA A CA 1
ATOM 1038 C C . ALA A 1 135 ? 25.871 -5.453 -25.259 1.00 88.31 135 ALA A C 1
ATOM 1040 O O . ALA A 1 135 ? 25.169 -6.453 -25.104 1.00 88.31 135 ALA A O 1
ATOM 1041 N N . ALA A 1 136 ? 25.338 -4.239 -25.424 1.00 83.12 136 ALA A N 1
ATOM 1042 C CA . ALA A 1 136 ? 23.899 -4.020 -25.547 1.00 83.12 136 ALA A CA 1
ATOM 1043 C C . ALA A 1 136 ? 23.344 -4.642 -26.840 1.00 83.12 136 ALA A C 1
ATOM 1045 O O . ALA A 1 136 ? 22.345 -5.355 -26.790 1.00 83.12 136 ALA A O 1
ATOM 1046 N N . GLU A 1 137 ? 24.035 -4.468 -27.968 1.00 83.88 137 GLU A N 1
ATOM 1047 C CA . GLU A 1 137 ? 23.668 -5.081 -29.250 1.00 83.88 137 GLU A CA 1
ATOM 1048 C C . GLU A 1 137 ? 23.631 -6.614 -29.162 1.00 83.88 137 GLU A C 1
ATOM 1050 O O . GLU A 1 137 ? 22.653 -7.232 -29.587 1.00 83.88 137 GLU A O 1
ATOM 1055 N N . TYR A 1 138 ? 24.633 -7.241 -28.533 1.00 85.50 138 TYR A N 1
ATOM 1056 C CA . TYR A 1 138 ? 24.638 -8.692 -28.316 1.00 85.50 138 TYR A CA 1
ATOM 1057 C C . TYR A 1 138 ? 23.491 -9.168 -27.420 1.00 85.50 138 TYR A C 1
ATOM 1059 O O . TYR A 1 138 ? 22.887 -10.202 -27.707 1.00 85.50 138 TYR A O 1
ATOM 1067 N N . ARG A 1 139 ? 23.155 -8.425 -26.357 1.00 79.44 139 ARG A N 1
ATOM 1068 C CA . ARG A 1 139 ? 21.999 -8.746 -25.501 1.00 79.44 139 ARG A CA 1
ATOM 1069 C C . ARG A 1 139 ? 20.689 -8.672 -26.281 1.00 79.44 139 ARG A C 1
ATOM 1071 O O . ARG A 1 139 ? 19.857 -9.565 -26.149 1.00 79.44 139 ARG A O 1
ATOM 1078 N N . CYS A 1 140 ? 20.528 -7.660 -27.130 1.00 73.75 140 CYS A N 1
ATOM 1079 C CA . CYS A 1 140 ? 19.362 -7.536 -28.001 1.00 73.75 140 CYS A CA 1
ATOM 1080 C C . CYS A 1 140 ? 19.280 -8.691 -29.007 1.00 73.75 140 CYS A C 1
ATOM 1082 O O . CYS A 1 140 ? 18.217 -9.287 -29.160 1.00 73.75 140 CYS A O 1
ATOM 1084 N N . GLN A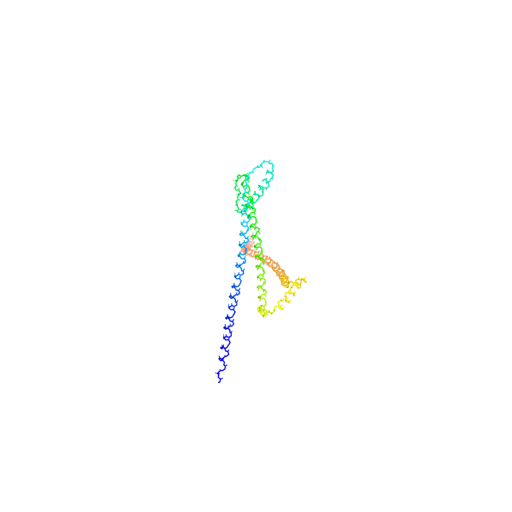 1 141 ? 20.393 -9.060 -29.648 1.00 77.75 141 GLN A N 1
ATOM 1085 C CA . GLN A 1 141 ? 20.435 -10.196 -30.576 1.00 77.75 141 GLN A CA 1
ATOM 1086 C C . GLN A 1 141 ? 20.115 -11.529 -29.884 1.00 77.75 141 GLN A C 1
ATOM 1088 O O . GLN A 1 141 ? 19.394 -12.350 -30.451 1.00 77.75 141 GLN A O 1
ATOM 1093 N N . ALA A 1 142 ? 20.608 -11.741 -28.659 1.00 78.31 142 ALA A N 1
ATOM 1094 C CA . ALA A 1 142 ? 20.281 -12.921 -27.861 1.00 78.31 142 ALA A CA 1
ATOM 1095 C C . ALA A 1 142 ? 18.784 -12.977 -27.519 1.00 78.31 142 ALA A C 1
ATOM 1097 O O . ALA A 1 142 ? 18.157 -14.014 -27.717 1.00 78.31 142 ALA A O 1
ATOM 1098 N N . ARG A 1 143 ? 18.196 -11.846 -27.105 1.00 75.88 143 ARG A N 1
ATOM 1099 C CA . ARG A 1 143 ? 16.760 -11.738 -26.808 1.00 75.88 143 ARG A CA 1
ATOM 1100 C C . ARG A 1 143 ? 15.894 -12.017 -28.037 1.00 75.88 143 ARG A C 1
ATOM 1102 O O . ARG A 1 143 ? 14.920 -12.752 -27.948 1.00 75.88 143 ARG A O 1
ATOM 1109 N N . VAL A 1 144 ? 16.256 -11.467 -29.197 1.00 77.06 144 VAL A N 1
ATOM 1110 C CA . VAL A 1 144 ? 15.537 -11.730 -30.456 1.00 77.06 144 VAL A CA 1
ATOM 1111 C C . VAL A 1 144 ? 15.599 -13.214 -30.816 1.00 77.06 144 VAL A C 1
ATOM 1113 O O . VAL A 1 144 ? 14.575 -13.780 -31.180 1.00 77.06 144 VAL A O 1
ATOM 1116 N N . ARG A 1 145 ? 16.762 -13.865 -30.669 1.00 76.44 145 ARG A N 1
ATOM 1117 C CA . ARG A 1 145 ? 16.894 -15.311 -30.898 1.00 76.44 145 ARG A CA 1
ATOM 1118 C C . ARG A 1 145 ? 15.993 -16.126 -29.970 1.00 76.44 145 ARG A C 1
ATOM 1120 O O . ARG A 1 145 ? 15.299 -17.008 -30.457 1.00 76.44 145 ARG A O 1
ATOM 1127 N N . GLU A 1 146 ? 15.992 -15.819 -28.676 1.00 78.38 146 GLU A N 1
ATOM 1128 C CA . GLU A 1 146 ? 15.163 -16.499 -27.672 1.00 78.38 146 GLU A CA 1
ATOM 1129 C C . GLU A 1 146 ? 13.666 -16.353 -27.978 1.00 78.38 146 GLU A C 1
ATOM 1131 O O . GLU A 1 146 ? 12.928 -17.334 -27.969 1.00 78.38 146 GLU A O 1
ATOM 1136 N N . ILE A 1 147 ? 13.214 -15.143 -28.323 1.00 79.25 147 ILE A N 1
ATOM 1137 C CA . ILE A 1 147 ? 11.820 -14.894 -28.714 1.00 79.25 147 ILE A CA 1
ATOM 1138 C C . ILE A 1 147 ? 11.456 -15.705 -29.963 1.00 79.25 147 ILE A C 1
ATOM 1140 O O . ILE A 1 147 ? 10.401 -16.334 -30.002 1.00 79.25 147 ILE A O 1
ATOM 1144 N N . LEU A 1 148 ? 12.326 -15.720 -30.975 1.00 76.38 148 LEU A N 1
ATOM 1145 C CA . LEU A 1 148 ? 12.113 -16.488 -32.202 1.00 76.38 148 LEU A CA 1
ATOM 1146 C C . LEU A 1 148 ? 12.044 -18.000 -31.933 1.00 76.38 148 LEU A C 1
ATOM 1148 O O . LEU A 1 148 ? 11.177 -18.680 -32.479 1.00 76.38 148 LEU A O 1
ATOM 1152 N N . GLU A 1 149 ? 12.905 -18.518 -31.057 1.00 79.75 149 GLU A N 1
ATOM 1153 C CA . GLU A 1 149 ? 12.907 -19.923 -30.642 1.00 79.75 149 GLU A CA 1
ATOM 1154 C C . GLU A 1 149 ? 11.635 -20.292 -29.859 1.00 79.75 149 GLU A C 1
ATOM 1156 O O . GLU A 1 149 ? 11.015 -21.313 -30.155 1.00 79.75 149 GLU A O 1
ATOM 1161 N N . ASN A 1 150 ? 11.167 -19.416 -28.963 1.00 77.00 150 ASN A N 1
ATOM 1162 C CA . ASN A 1 150 ? 9.904 -19.584 -28.231 1.00 77.00 150 ASN A CA 1
ATOM 1163 C C . ASN A 1 150 ? 8.669 -19.591 -29.151 1.00 77.00 150 ASN A C 1
ATOM 1165 O O . ASN A 1 150 ? 7.667 -20.232 -28.838 1.00 77.00 150 ASN A O 1
ATOM 1169 N N . VAL A 1 151 ? 8.737 -18.906 -30.296 1.00 79.56 151 VAL A N 1
ATOM 1170 C CA . VAL A 1 151 ? 7.687 -18.895 -31.334 1.00 79.56 151 VAL A CA 1
ATOM 1171 C C . VAL A 1 151 ? 7.853 -20.063 -32.330 1.00 79.56 151 VAL A C 1
ATOM 1173 O O . VAL A 1 151 ? 7.047 -20.231 -33.243 1.00 79.56 151 VAL A O 1
ATOM 1176 N N . GLY A 1 152 ? 8.862 -20.925 -32.149 1.00 72.88 152 GLY A N 1
ATOM 1177 C CA . GLY A 1 152 ? 9.115 -22.091 -33.003 1.00 72.88 152 GLY A CA 1
ATOM 1178 C C . GLY A 1 152 ? 9.810 -21.766 -34.330 1.00 72.88 152 GLY A C 1
ATOM 1179 O O . GLY A 1 152 ? 9.801 -22.588 -35.246 1.00 72.88 152 GLY A O 1
ATOM 1180 N N . LEU A 1 153 ? 10.415 -20.581 -34.448 1.00 70.69 153 LEU A N 1
ATOM 1181 C CA . LEU A 1 153 ? 11.150 -20.105 -35.621 1.00 70.69 153 LEU A CA 1
ATOM 1182 C C . LEU A 1 153 ? 12.654 -20.031 -35.310 1.00 70.69 153 LEU A C 1
ATOM 1184 O O . LEU A 1 153 ? 13.173 -18.947 -35.044 1.00 70.69 153 LEU A O 1
ATOM 1188 N N . PRO A 1 154 ? 13.396 -21.151 -35.339 1.00 70.25 154 PRO A N 1
ATOM 1189 C CA . PRO A 1 154 ? 14.830 -21.122 -35.077 1.00 70.25 154 PRO A CA 1
ATOM 1190 C C . PRO A 1 154 ? 15.542 -20.237 -36.110 1.00 70.25 154 PRO A C 1
ATOM 1192 O O . PRO A 1 154 ? 15.404 -20.427 -37.319 1.00 70.25 154 PRO A O 1
ATOM 1195 N N . GLN A 1 155 ? 16.336 -19.275 -35.629 1.00 61.66 155 GLN A N 1
ATOM 1196 C CA . GLN A 1 155 ? 17.047 -18.293 -36.460 1.00 61.66 155 GLN A CA 1
ATOM 1197 C C . GLN A 1 155 ? 17.960 -18.946 -37.517 1.00 61.66 155 GLN A C 1
ATOM 1199 O O . GLN A 1 155 ? 18.188 -18.368 -38.576 1.00 61.66 155 GLN A O 1
ATOM 1204 N N . GLU A 1 156 ? 18.448 -20.163 -37.258 1.00 64.94 156 GLU A N 1
ATOM 1205 C CA . GLU A 1 156 ? 19.287 -20.934 -38.186 1.00 64.94 156 GLU A CA 1
ATOM 1206 C C . GLU A 1 156 ? 18.517 -21.514 -39.390 1.00 64.94 156 GLU A C 1
ATOM 1208 O O . GLU A 1 156 ? 19.139 -21.977 -40.343 1.00 64.94 156 GLU A O 1
ATOM 1213 N N . GLY A 1 157 ? 17.179 -21.471 -39.378 1.00 63.56 157 GLY A N 1
ATOM 1214 C CA . GLY A 1 157 ? 16.320 -21.984 -40.451 1.00 63.56 157 GLY A CA 1
ATOM 1215 C C . GLY A 1 157 ? 15.647 -20.914 -41.316 1.00 63.56 157 GLY A C 1
ATOM 1216 O O . GLY A 1 157 ? 14.913 -21.267 -42.238 1.00 63.56 157 GLY A O 1
ATOM 1217 N N . LEU A 1 158 ? 15.850 -19.622 -41.034 1.00 66.50 158 LEU A N 1
ATOM 1218 C CA . LEU A 1 158 ? 15.159 -18.549 -41.751 1.00 66.50 158 LEU A CA 1
ATOM 1219 C C . LEU A 1 158 ? 15.922 -18.149 -43.025 1.00 66.50 158 LEU A C 1
ATOM 1221 O O . LEU A 1 158 ? 17.079 -17.728 -42.939 1.00 66.50 158 LEU A O 1
ATOM 1225 N N . PRO A 1 159 ? 15.300 -18.230 -44.216 1.00 77.88 159 PRO A N 1
ATOM 1226 C CA . PRO A 1 159 ? 15.932 -17.757 -45.438 1.00 77.88 159 PRO A CA 1
ATOM 1227 C C . PRO A 1 159 ? 16.123 -16.227 -45.385 1.00 77.88 159 PRO A C 1
ATOM 1229 O O . PRO A 1 159 ? 15.318 -15.490 -44.811 1.00 77.88 159 PRO A O 1
ATOM 1232 N N . SER A 1 160 ? 17.235 -15.738 -45.946 1.00 76.38 160 SER A N 1
ATOM 1233 C CA . SER A 1 160 ? 17.721 -14.353 -45.778 1.00 76.38 160 SER A CA 1
ATOM 1234 C C . SER A 1 160 ? 16.741 -13.275 -46.253 1.00 76.38 160 SER A C 1
ATOM 1236 O O . SER A 1 160 ? 16.756 -12.154 -45.745 1.00 76.38 160 SER A O 1
ATOM 1238 N N . ASN A 1 161 ? 15.854 -13.622 -47.183 1.00 78.44 161 ASN A N 1
ATOM 1239 C CA . ASN A 1 161 ? 14.754 -12.775 -47.634 1.00 78.44 161 ASN A CA 1
ATOM 1240 C C . ASN A 1 161 ? 13.752 -12.473 -46.507 1.00 78.44 161 ASN A C 1
ATOM 1242 O O . ASN A 1 161 ? 13.346 -11.327 -46.356 1.00 78.44 161 ASN A O 1
ATOM 1246 N N . VAL A 1 162 ? 13.399 -13.463 -45.683 1.00 79.56 162 VAL A N 1
ATOM 1247 C CA . VAL A 1 162 ? 12.465 -13.294 -44.558 1.00 79.56 162 VAL A CA 1
ATOM 1248 C C . VAL A 1 162 ? 13.087 -12.411 -43.479 1.00 79.56 162 VAL A C 1
ATOM 1250 O O . VAL A 1 162 ? 12.416 -11.537 -42.935 1.00 79.56 162 VAL A O 1
ATOM 1253 N N . VAL A 1 163 ? 14.388 -12.573 -43.224 1.00 78.00 163 VAL A N 1
ATOM 1254 C CA . VAL A 1 163 ? 15.139 -11.723 -42.287 1.00 78.00 163 VAL A CA 1
ATOM 1255 C C . VAL A 1 163 ? 15.191 -10.273 -42.780 1.00 78.00 163 VAL A C 1
ATOM 1257 O O . VAL A 1 163 ? 14.930 -9.356 -42.005 1.00 78.00 163 VAL A O 1
ATOM 1260 N N . ALA A 1 164 ? 15.461 -10.048 -44.069 1.00 81.19 164 ALA A N 1
ATOM 1261 C CA . ALA A 1 164 ? 15.471 -8.707 -44.656 1.00 81.19 164 ALA A CA 1
ATOM 1262 C C . ALA A 1 164 ? 14.083 -8.041 -44.614 1.00 81.19 164 ALA A C 1
ATOM 1264 O O . ALA A 1 164 ? 13.973 -6.862 -44.275 1.00 81.19 164 ALA A O 1
ATOM 1265 N N . SER A 1 165 ? 13.015 -8.794 -44.898 1.00 84.19 165 SER A N 1
ATOM 1266 C CA . SER A 1 165 ? 11.637 -8.301 -44.804 1.00 84.19 165 SER A CA 1
ATOM 1267 C C . SER A 1 165 ? 11.230 -7.974 -43.365 1.00 84.19 165 SER A C 1
ATOM 1269 O O . SER A 1 165 ? 10.646 -6.918 -43.132 1.00 84.19 165 SER A O 1
ATOM 1271 N N . ALA A 1 166 ? 11.582 -8.820 -42.391 1.00 81.12 166 ALA A N 1
ATOM 1272 C CA . ALA A 1 166 ? 11.326 -8.564 -40.973 1.00 81.12 166 ALA A CA 1
ATOM 1273 C C . ALA A 1 166 ? 12.101 -7.339 -40.462 1.00 81.12 166 ALA A C 1
ATOM 1275 O O . ALA A 1 166 ? 11.545 -6.518 -39.736 1.00 81.12 166 ALA A O 1
ATOM 1276 N N . GLN A 1 167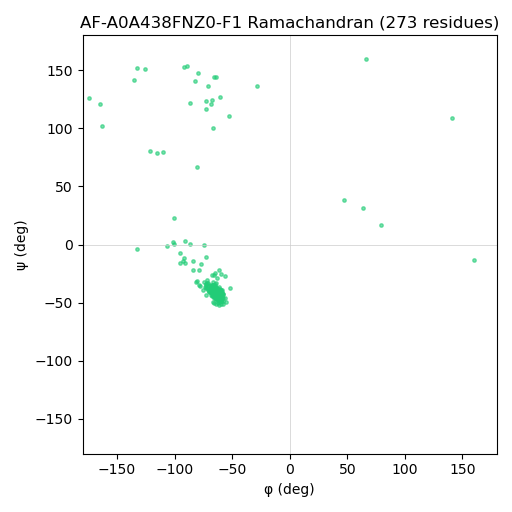 ? 13.355 -7.164 -40.892 1.00 80.50 167 GLN A N 1
ATOM 1277 C CA . GLN A 1 167 ? 14.160 -5.993 -40.545 1.00 80.50 167 GLN A CA 1
ATOM 1278 C C . GLN A 1 167 ? 13.591 -4.706 -41.156 1.00 80.50 167 GLN A C 1
ATOM 1280 O O . GLN A 1 167 ? 13.533 -3.680 -40.483 1.00 80.50 167 GLN A O 1
ATOM 1285 N N . CYS A 1 168 ? 13.136 -4.750 -42.413 1.00 85.31 168 CYS A N 1
ATOM 1286 C CA . CYS A 1 168 ? 12.460 -3.623 -43.055 1.00 85.31 168 CYS A CA 1
ATOM 1287 C C . CYS A 1 168 ? 11.180 -3.247 -42.295 1.00 85.31 168 CYS A C 1
ATOM 1289 O O . CYS A 1 168 ? 10.974 -2.077 -41.980 1.00 85.31 168 CYS A O 1
ATOM 1291 N N . LEU A 1 169 ? 10.372 -4.240 -41.909 1.00 83.31 169 LEU A N 1
ATOM 1292 C CA . LEU A 1 169 ? 9.167 -4.020 -41.113 1.00 83.31 169 LEU A CA 1
ATOM 1293 C C . LEU A 1 169 ? 9.485 -3.435 -39.730 1.00 83.31 169 LEU A C 1
ATOM 1295 O O . LEU A 1 169 ? 8.821 -2.492 -39.316 1.00 83.31 169 LEU A O 1
ATOM 1299 N N . ALA A 1 170 ? 10.518 -3.930 -39.044 1.00 80.00 170 ALA A N 1
ATOM 1300 C CA . ALA A 1 170 ? 10.968 -3.384 -37.763 1.00 80.00 170 ALA A CA 1
ATOM 1301 C C . ALA A 1 170 ? 11.444 -1.926 -37.894 1.00 80.00 170 ALA A C 1
ATOM 1303 O O . ALA A 1 170 ? 11.113 -1.084 -37.063 1.00 80.00 170 ALA A O 1
ATOM 1304 N N . ASN A 1 171 ? 12.168 -1.597 -38.966 1.00 82.94 171 ASN A N 1
ATOM 1305 C CA . ASN A 1 171 ? 12.612 -0.230 -39.239 1.00 82.94 171 ASN A CA 1
ATOM 1306 C C . ASN A 1 171 ? 11.431 0.702 -39.551 1.00 82.94 171 ASN A C 1
ATOM 1308 O O . ASN A 1 171 ? 11.405 1.831 -39.068 1.00 82.94 171 ASN A O 1
ATOM 1312 N N . VAL A 1 172 ? 10.444 0.233 -40.322 1.00 86.00 172 VAL A N 1
ATOM 1313 C CA . VAL A 1 172 ? 9.213 0.983 -40.611 1.00 86.00 172 VAL A CA 1
ATOM 1314 C C . VAL A 1 172 ? 8.377 1.166 -39.343 1.00 86.00 172 VAL A C 1
ATOM 1316 O O . VAL A 1 172 ? 7.905 2.267 -39.097 1.00 86.00 172 VAL A O 1
ATOM 1319 N N . ALA A 1 173 ? 8.249 0.144 -38.497 1.00 79.56 173 ALA A N 1
ATOM 1320 C CA . ALA A 1 173 ? 7.584 0.237 -37.197 1.00 79.56 173 ALA A CA 1
ATOM 1321 C C . ALA A 1 173 ? 8.266 1.265 -36.272 1.00 79.56 173 ALA A C 1
ATOM 1323 O O . ALA A 1 173 ? 7.597 2.108 -35.673 1.00 79.56 173 ALA A O 1
ATOM 1324 N N . ASN A 1 174 ? 9.602 1.263 -36.224 1.00 75.44 174 ASN A N 1
ATOM 1325 C CA . ASN A 1 174 ? 10.382 2.254 -35.480 1.00 75.44 174 ASN A CA 1
ATOM 1326 C C . ASN A 1 174 ? 10.210 3.674 -36.047 1.00 75.44 174 ASN A C 1
ATOM 1328 O O . ASN A 1 174 ? 10.035 4.618 -35.281 1.00 75.44 174 ASN A O 1
ATOM 1332 N N . LEU A 1 175 ? 10.211 3.838 -37.377 1.00 80.50 175 LEU A N 1
ATOM 1333 C CA . LEU A 1 175 ? 9.997 5.130 -38.044 1.00 80.50 175 LEU A CA 1
ATOM 1334 C C . LEU A 1 175 ? 8.582 5.673 -37.808 1.00 80.50 175 LEU A C 1
ATOM 1336 O O . LEU A 1 175 ? 8.405 6.861 -37.554 1.00 80.50 175 LEU A O 1
ATOM 1340 N N . LEU A 1 176 ? 7.579 4.797 -37.876 1.00 78.25 176 LEU A N 1
ATOM 1341 C CA . LEU A 1 176 ? 6.181 5.115 -37.584 1.00 78.25 176 LEU A CA 1
ATOM 1342 C C . LEU A 1 176 ? 5.917 5.265 -36.078 1.00 78.25 176 LEU A C 1
ATOM 1344 O O . LEU A 1 176 ? 4.785 5.545 -35.686 1.00 78.25 176 LEU A O 1
ATOM 1348 N N . ASN A 1 177 ? 6.946 5.080 -35.241 1.00 69.69 177 ASN A N 1
ATOM 1349 C CA . ASN A 1 177 ? 6.877 5.108 -33.785 1.00 69.69 177 ASN A CA 1
ATOM 1350 C C . ASN A 1 177 ? 5.706 4.267 -33.248 1.00 69.69 177 ASN A C 1
ATOM 1352 O O . ASN A 1 177 ? 5.009 4.668 -32.310 1.00 69.69 177 ASN A O 1
ATOM 1356 N N . THR A 1 178 ? 5.439 3.114 -33.877 1.00 68.62 178 THR A N 1
ATOM 1357 C CA . THR A 1 178 ? 4.409 2.191 -33.402 1.00 68.62 178 THR A CA 1
ATOM 1358 C C . THR A 1 178 ? 4.889 1.640 -32.068 1.00 68.62 178 THR A C 1
ATOM 1360 O O . THR A 1 178 ? 5.794 0.812 -32.019 1.00 68.62 178 THR A O 1
ATOM 1363 N N . ARG A 1 179 ? 4.325 2.228 -31.008 1.00 67.12 179 ARG A N 1
ATOM 1364 C CA . ARG A 1 179 ? 4.627 2.085 -29.581 1.00 67.12 179 ARG A CA 1
ATOM 1365 C C . ARG A 1 179 ? 5.205 0.724 -29.201 1.00 67.12 179 ARG A C 1
ATOM 1367 O O . ARG A 1 179 ? 4.633 -0.307 -29.540 1.00 67.12 179 ARG A O 1
ATOM 1374 N N . ASP A 1 180 ? 6.238 0.756 -28.365 1.00 66.94 180 ASP A N 1
ATOM 1375 C CA . ASP A 1 180 ? 6.647 -0.396 -27.570 1.00 66.94 180 ASP A CA 1
ATOM 1376 C C . ASP A 1 180 ? 5.432 -0.924 -26.779 1.00 66.94 180 ASP A C 1
ATOM 1378 O O . ASP A 1 180 ? 4.865 -0.261 -25.894 1.00 66.94 180 ASP A O 1
ATOM 1382 N N . THR A 1 181 ? 4.970 -2.107 -27.169 1.00 70.94 181 THR A N 1
ATOM 1383 C CA . THR A 1 181 ? 3.825 -2.777 -26.557 1.00 70.94 181 THR A CA 1
ATOM 1384 C C . THR A 1 181 ? 4.137 -3.220 -25.131 1.00 70.94 181 THR A C 1
ATOM 1386 O O . THR A 1 181 ? 3.226 -3.255 -24.302 1.00 70.94 181 THR A O 1
ATOM 1389 N N . GLU A 1 182 ? 5.412 -3.468 -24.806 1.00 77.06 182 GLU A N 1
ATOM 1390 C CA . GLU A 1 182 ? 5.851 -3.826 -23.454 1.00 77.06 182 GLU A CA 1
ATOM 1391 C C . GLU A 1 182 ? 5.628 -2.642 -22.504 1.00 77.06 182 GLU A C 1
ATOM 1393 O O . GLU A 1 182 ? 4.930 -2.781 -21.496 1.00 77.06 182 GLU A O 1
ATOM 1398 N N . LEU A 1 183 ? 6.092 -1.442 -22.874 1.00 80.44 183 LEU A N 1
ATOM 1399 C CA . LEU A 1 183 ? 5.895 -0.224 -22.077 1.00 80.44 183 LEU A CA 1
ATOM 1400 C C . LEU A 1 183 ? 4.410 0.104 -21.870 1.00 80.44 183 LEU A C 1
ATOM 1402 O O . LEU A 1 183 ? 3.986 0.454 -20.767 1.00 80.44 183 LEU A O 1
ATOM 1406 N N . SER A 1 184 ? 3.610 -0.033 -22.928 1.00 85.56 184 SER A N 1
ATOM 1407 C CA . SER A 1 184 ? 2.168 0.228 -22.866 1.00 85.56 184 SER A CA 1
ATOM 1408 C C . SER A 1 184 ? 1.465 -0.739 -21.906 1.00 85.56 184 SER A C 1
ATOM 1410 O O . SER A 1 184 ? 0.659 -0.307 -21.084 1.00 85.56 184 SER A O 1
ATOM 1412 N N . SER A 1 185 ? 1.814 -2.030 -21.952 1.00 87.81 185 SER A N 1
ATOM 1413 C CA . SER A 1 185 ? 1.263 -3.048 -21.047 1.00 87.81 185 SER A CA 1
ATOM 1414 C C . SER A 1 185 ? 1.687 -2.843 -19.586 1.00 87.81 185 SER A C 1
ATOM 1416 O O . SER A 1 185 ? 0.864 -2.963 -18.677 1.00 87.81 185 SER A O 1
ATOM 1418 N N . PHE A 1 186 ? 2.941 -2.444 -19.349 1.00 92.44 186 PHE A N 1
ATOM 1419 C CA . PHE A 1 186 ? 3.459 -2.159 -18.013 1.00 92.44 186 PHE A CA 1
ATOM 1420 C C . PHE A 1 186 ? 2.755 -0.962 -17.363 1.00 92.44 186 PHE A C 1
ATOM 1422 O O . PHE A 1 186 ? 2.396 -1.014 -16.186 1.00 92.44 186 PHE A O 1
ATOM 1429 N N . LEU A 1 187 ? 2.506 0.106 -18.127 1.00 92.81 187 LEU A N 1
ATOM 1430 C CA . LEU A 1 187 ? 1.800 1.290 -17.631 1.00 92.81 187 LEU A CA 1
ATOM 1431 C C . LEU A 1 187 ? 0.353 0.977 -17.226 1.00 92.81 187 LEU A C 1
ATOM 1433 O O . LEU A 1 187 ? -0.102 1.469 -16.194 1.00 92.81 187 LEU A O 1
ATOM 1437 N N . VAL A 1 188 ? -0.347 0.129 -17.987 1.00 94.50 188 VAL A N 1
ATOM 1438 C CA . VAL A 1 188 ? -1.695 -0.341 -17.621 1.00 94.50 188 VAL A CA 1
ATOM 1439 C C . VAL A 1 188 ? -1.646 -1.153 -16.326 1.00 94.50 188 VAL A C 1
ATOM 1441 O O . VAL A 1 188 ? -2.398 -0.865 -15.398 1.00 94.50 188 VAL A O 1
ATOM 1444 N N . ALA A 1 189 ? -0.700 -2.090 -16.206 1.00 96.25 189 ALA A N 1
ATOM 1445 C CA . ALA A 1 189 ? -0.532 -2.885 -14.990 1.00 96.25 189 ALA A CA 1
ATOM 1446 C C . ALA A 1 189 ? -0.207 -2.021 -13.755 1.00 96.25 189 ALA A C 1
ATOM 1448 O O . ALA A 1 189 ? -0.727 -2.275 -12.666 1.00 96.25 189 ALA A O 1
ATOM 1449 N N . MET A 1 190 ? 0.612 -0.974 -13.909 1.00 96.69 190 MET A N 1
ATOM 1450 C CA . MET A 1 190 ? 0.853 0.002 -12.841 1.00 96.69 190 MET A CA 1
ATOM 1451 C C . MET A 1 190 ? -0.412 0.783 -12.475 1.00 96.69 190 MET A C 1
ATOM 1453 O O . MET A 1 190 ? -0.663 0.993 -11.288 1.00 96.69 190 MET A O 1
ATOM 1457 N N . GLY A 1 191 ? -1.216 1.183 -13.464 1.00 97.12 191 GLY A N 1
ATOM 1458 C CA . GLY A 1 191 ? -2.512 1.826 -13.240 1.00 97.12 191 GLY A CA 1
ATOM 1459 C C . GLY A 1 191 ? -3.447 0.949 -12.406 1.00 97.12 191 GLY A C 1
ATOM 1460 O O . GLY A 1 191 ? -3.927 1.381 -11.355 1.00 97.12 191 GLY A O 1
ATOM 1461 N N . ASP A 1 192 ? -3.612 -0.312 -12.804 1.00 97.62 192 ASP A N 1
ATOM 1462 C CA . ASP A 1 192 ? -4.437 -1.292 -12.089 1.00 97.62 192 ASP A CA 1
ATOM 1463 C C . ASP A 1 192 ? -3.942 -1.541 -10.661 1.00 97.62 192 ASP A C 1
ATOM 1465 O O . ASP A 1 192 ? -4.737 -1.668 -9.724 1.00 97.62 192 ASP A O 1
ATOM 1469 N N . MET A 1 193 ? -2.621 -1.629 -10.477 1.00 97.25 193 MET A N 1
ATOM 1470 C CA . MET A 1 193 ? -2.021 -1.831 -9.160 1.00 97.25 193 MET A CA 1
ATOM 1471 C C . MET A 1 193 ? -2.213 -0.609 -8.258 1.00 97.25 193 MET A C 1
ATOM 1473 O O . MET A 1 193 ? -2.482 -0.761 -7.067 1.00 97.25 193 MET A O 1
ATOM 1477 N N . SER A 1 194 ? -2.113 0.597 -8.818 1.00 97.44 194 SER A N 1
ATOM 1478 C CA . SER A 1 194 ? -2.319 1.850 -8.090 1.00 97.44 194 SER A CA 1
ATOM 1479 C C . SER A 1 194 ? -3.763 1.989 -7.598 1.00 97.44 194 SER A C 1
ATOM 1481 O O . SER A 1 194 ? -3.992 2.285 -6.424 1.00 97.44 194 SER A O 1
ATOM 1483 N N . LEU A 1 195 ? -4.742 1.675 -8.453 1.00 97.75 195 LEU A N 1
ATOM 1484 C CA . LEU A 1 195 ? -6.158 1.672 -8.072 1.00 97.75 195 LEU A CA 1
ATOM 1485 C C . LEU A 1 195 ? -6.440 0.658 -6.958 1.00 97.75 195 LEU A C 1
ATOM 1487 O O . LEU A 1 195 ? -7.025 1.011 -5.933 1.00 97.75 195 LEU A O 1
ATOM 1491 N N . ARG A 1 196 ? -5.950 -0.580 -7.103 1.00 97.25 196 ARG A N 1
ATOM 1492 C CA . ARG A 1 196 ? -6.087 -1.613 -6.063 1.00 97.25 196 ARG A CA 1
ATOM 1493 C C . ARG A 1 196 ? -5.427 -1.208 -4.748 1.00 97.25 196 ARG A C 1
ATOM 1495 O O . ARG A 1 196 ? -5.973 -1.470 -3.677 1.00 97.25 196 ARG A O 1
ATOM 1502 N N . LYS A 1 197 ? -4.264 -0.559 -4.811 1.00 97.75 197 LYS A N 1
ATOM 1503 C CA . LYS A 1 197 ? -3.582 -0.035 -3.626 1.00 97.75 197 LYS A CA 1
ATOM 1504 C C . LYS A 1 197 ? -4.442 1.011 -2.914 1.00 97.75 197 LYS A C 1
ATOM 1506 O O . LYS A 1 197 ? -4.618 0.898 -1.703 1.00 97.75 197 LYS A O 1
ATOM 1511 N N . SER A 1 198 ? -5.011 1.965 -3.651 1.00 97.50 198 SER A N 1
ATOM 1512 C CA . SER A 1 198 ? -5.881 3.003 -3.086 1.00 97.50 198 SER A CA 1
ATOM 1513 C C . SER A 1 198 ? -7.122 2.412 -2.405 1.00 97.50 198 SER A C 1
ATOM 1515 O O . SER A 1 198 ? -7.430 2.776 -1.272 1.00 97.50 198 SER A O 1
ATOM 1517 N N . GLU A 1 199 ? -7.769 1.423 -3.026 1.00 98.00 199 GLU A N 1
ATOM 1518 C CA . GLU A 1 199 ? -8.926 0.732 -2.441 1.00 98.00 199 GLU A CA 1
ATOM 1519 C C . GLU A 1 199 ? -8.569 0.022 -1.119 1.00 98.00 199 GLU A C 1
ATOM 1521 O O . GLU A 1 199 ? -9.318 0.058 -0.137 1.00 98.00 199 GLU A O 1
ATOM 1526 N N . VAL A 1 200 ? -7.401 -0.626 -1.062 1.00 98.31 200 VAL A N 1
ATOM 1527 C CA . VAL A 1 200 ? -6.914 -1.278 0.162 1.00 98.31 200 VAL A CA 1
ATOM 1528 C C . VAL A 1 200 ? -6.574 -0.251 1.244 1.00 98.31 200 VAL A C 1
ATOM 1530 O O . VAL A 1 200 ? -6.865 -0.489 2.418 1.00 98.31 200 VAL A O 1
ATOM 1533 N N . GLU A 1 201 ? -5.973 0.880 0.883 1.00 98.12 201 GLU A N 1
ATOM 1534 C CA . GLU A 1 201 ? -5.666 1.967 1.819 1.00 98.12 201 GLU A CA 1
ATOM 1535 C C . GLU A 1 201 ? -6.935 2.574 2.426 1.00 98.12 201 GLU A C 1
ATOM 1537 O O . GLU A 1 201 ? -6.999 2.748 3.645 1.00 98.12 201 GLU A O 1
ATOM 1542 N N . GLU A 1 202 ? -7.977 2.800 1.624 1.00 98.12 202 GLU A N 1
ATOM 1543 C CA . GLU A 1 202 ? -9.273 3.279 2.111 1.00 98.12 202 GLU A CA 1
ATOM 1544 C C . GLU A 1 202 ? -9.908 2.287 3.099 1.00 98.12 202 GLU A C 1
ATOM 1546 O O . GLU A 1 202 ? -10.307 2.663 4.207 1.00 98.12 202 GLU A O 1
ATOM 1551 N N . LYS A 1 203 ? -9.937 0.993 2.751 1.00 98.25 203 LYS A N 1
ATOM 1552 C CA . LYS A 1 203 ? -10.448 -0.064 3.643 1.00 98.25 203 LYS A CA 1
ATOM 1553 C C . LYS A 1 203 ? -9.667 -0.118 4.956 1.00 98.25 203 LYS A C 1
ATOM 1555 O O . LYS A 1 203 ? -10.272 -0.224 6.023 1.00 98.25 203 LYS A O 1
ATOM 1560 N N . ARG A 1 204 ? -8.335 0.005 4.906 1.00 98.00 204 ARG A N 1
ATOM 1561 C CA . ARG A 1 204 ? -7.483 0.070 6.106 1.00 98.00 204 ARG A CA 1
ATOM 1562 C C . ARG A 1 204 ? -7.804 1.292 6.962 1.00 98.00 204 ARG A C 1
ATOM 1564 O O . ARG A 1 204 ? -7.941 1.152 8.175 1.00 98.00 204 ARG A O 1
ATOM 1571 N N . ALA A 1 205 ? -7.968 2.465 6.353 1.00 98.19 205 ALA A N 1
ATOM 1572 C CA . ALA A 1 205 ? -8.325 3.688 7.068 1.00 98.19 205 ALA A CA 1
ATOM 1573 C C . ALA A 1 205 ? -9.691 3.564 7.765 1.00 98.19 205 ALA A C 1
ATOM 1575 O O . ALA A 1 205 ? -9.834 3.957 8.927 1.00 98.19 205 ALA A O 1
ATOM 1576 N N . LYS A 1 206 ? -10.677 2.953 7.096 1.00 98.44 206 LYS A N 1
ATOM 1577 C CA . LYS A 1 206 ? -11.997 2.673 7.674 1.00 98.44 206 LYS A CA 1
ATOM 1578 C C . LYS A 1 206 ? -11.905 1.742 8.884 1.00 98.44 206 LYS A C 1
ATOM 1580 O O . LYS A 1 206 ? -12.377 2.107 9.960 1.00 98.44 206 LYS A O 1
ATOM 1585 N N . VAL A 1 207 ? -11.241 0.593 8.739 1.00 98.50 207 VAL A N 1
ATOM 1586 C CA . VAL A 1 207 ? -11.052 -0.374 9.837 1.00 98.50 207 VAL A CA 1
ATOM 1587 C C . VAL A 1 207 ? -10.310 0.262 11.013 1.00 98.50 207 VAL A C 1
ATOM 1589 O O . VAL A 1 207 ? -10.683 0.061 12.166 1.00 98.50 207 VAL A O 1
ATOM 1592 N N . GLN A 1 208 ? -9.300 1.093 10.747 1.00 98.12 208 GLN A N 1
ATOM 1593 C CA . GLN A 1 208 ? -8.568 1.798 11.797 1.00 98.12 208 GLN A CA 1
ATOM 1594 C C . GLN A 1 208 ? -9.470 2.764 12.581 1.00 98.12 208 GLN A C 1
ATOM 1596 O O . GLN A 1 208 ? -9.373 2.853 13.809 1.00 98.12 208 GLN A O 1
ATOM 1601 N N . LYS A 1 209 ? -10.374 3.473 11.894 1.00 98.31 209 LYS A N 1
ATOM 1602 C CA . LYS A 1 209 ? -11.354 4.362 12.531 1.00 98.31 209 LYS A CA 1
ATOM 1603 C C . LYS A 1 209 ? -12.348 3.576 13.388 1.00 98.31 209 LYS A C 1
ATOM 1605 O O . LYS A 1 209 ? -12.590 3.960 14.530 1.00 98.31 209 LYS A O 1
ATOM 1610 N N . GLU A 1 210 ? -12.890 2.482 12.863 1.00 98.00 210 GLU A N 1
ATOM 1611 C CA . GLU A 1 210 ? -13.820 1.605 13.587 1.00 98.00 210 GLU A CA 1
ATOM 1612 C C . GLU A 1 210 ? -13.160 0.981 14.825 1.00 98.00 210 GLU A C 1
ATOM 1614 O O . GLU A 1 210 ? -13.730 1.021 15.914 1.00 98.00 210 GLU A O 1
ATOM 1619 N N . SER A 1 211 ? -11.918 0.511 14.691 1.00 98.12 211 SER A N 1
ATOM 1620 C CA . SER A 1 211 ? -11.110 -0.007 15.800 1.00 98.12 211 SER A CA 1
ATOM 1621 C C . SER A 1 211 ? -10.917 1.037 16.904 1.00 98.12 211 SER A C 1
ATOM 1623 O O . SER A 1 211 ? -11.150 0.757 18.081 1.00 98.12 211 SER A O 1
ATOM 1625 N N . LYS A 1 212 ? -10.581 2.284 16.539 1.00 98.31 212 LYS A N 1
ATOM 1626 C CA . LYS A 1 212 ? -10.443 3.383 17.507 1.00 98.31 212 LYS A CA 1
ATOM 1627 C C . LYS A 1 212 ? -11.750 3.650 18.260 1.00 98.31 212 LYS A C 1
ATOM 1629 O O . LYS A 1 212 ? -11.732 3.773 19.482 1.00 98.31 212 LYS A O 1
ATOM 1634 N N . ILE A 1 213 ? -12.874 3.690 17.545 1.00 98.31 213 ILE A N 1
ATOM 1635 C CA . ILE A 1 213 ? -14.203 3.879 18.143 1.00 98.31 213 ILE A CA 1
ATOM 1636 C C . ILE A 1 213 ? -14.521 2.741 19.127 1.00 98.31 213 ILE A C 1
ATOM 1638 O O . ILE A 1 213 ? -14.981 2.995 20.241 1.00 98.31 213 ILE A O 1
ATOM 1642 N N . LEU A 1 214 ? -14.244 1.491 18.751 1.00 98.44 214 LEU A N 1
ATOM 1643 C CA . LEU A 1 214 ? -14.493 0.327 19.603 1.00 98.44 214 LEU A CA 1
ATOM 1644 C C . LEU A 1 214 ? -13.621 0.327 20.868 1.00 98.44 214 LEU A C 1
ATOM 1646 O O . LEU A 1 214 ? -14.099 -0.008 21.957 1.00 98.44 214 LEU A O 1
ATOM 1650 N N . LEU A 1 215 ? -12.362 0.755 20.753 1.00 98.44 215 LEU A N 1
ATOM 1651 C CA . LEU A 1 215 ? -11.481 0.944 21.905 1.00 98.44 215 LEU A CA 1
ATOM 1652 C C . LEU A 1 215 ? -12.022 2.013 22.860 1.00 98.44 215 LEU A C 1
ATOM 1654 O O . LEU A 1 215 ? -11.995 1.813 24.074 1.00 98.44 215 LEU A O 1
ATOM 1658 N N . ASP A 1 216 ? -12.563 3.114 22.343 1.00 98.44 216 ASP A N 1
ATOM 1659 C CA . ASP A 1 216 ? -13.159 4.160 23.177 1.00 98.44 216 ASP A CA 1
ATOM 1660 C C . ASP A 1 216 ? -14.423 3.670 23.900 1.00 98.44 216 ASP A C 1
ATOM 1662 O O . ASP A 1 216 ? -14.601 3.959 25.087 1.00 98.44 216 ASP A O 1
ATOM 1666 N N . TYR A 1 217 ? -15.270 2.874 23.238 1.00 98.50 217 TYR A N 1
ATOM 1667 C CA . TYR A 1 217 ? -16.404 2.217 23.899 1.00 98.50 217 TYR A CA 1
ATOM 1668 C C . TYR A 1 217 ? -15.950 1.258 24.998 1.00 98.50 217 TYR A C 1
ATOM 1670 O O . TYR A 1 217 ? -16.481 1.302 26.108 1.00 98.50 217 TYR A O 1
ATOM 1678 N N . THR A 1 218 ? -14.926 0.450 24.726 1.00 98.62 218 THR A N 1
ATOM 1679 C CA . THR A 1 218 ? -14.354 -0.475 25.711 1.00 98.62 218 THR A CA 1
ATOM 1680 C C . THR A 1 218 ? -13.814 0.278 26.928 1.00 98.62 218 THR A C 1
ATOM 1682 O O . THR A 1 218 ? -14.137 -0.071 28.062 1.00 98.62 218 THR A O 1
ATOM 1685 N N . ARG A 1 219 ? -13.068 1.374 26.727 1.00 98.56 219 ARG A N 1
ATOM 1686 C CA . ARG A 1 219 ? -12.581 2.224 27.830 1.00 98.56 219 ARG A CA 1
ATOM 1687 C C . ARG A 1 219 ? -13.724 2.812 28.655 1.00 98.56 219 ARG A C 1
ATOM 1689 O O . ARG A 1 219 ? -13.655 2.783 29.882 1.00 98.56 219 ARG A O 1
ATOM 1696 N N . LYS A 1 220 ? -14.784 3.311 28.007 1.00 98.38 220 LYS A N 1
ATOM 1697 C CA . LYS A 1 220 ? -15.979 3.835 28.697 1.00 98.38 220 LYS A CA 1
ATOM 1698 C C . LYS A 1 220 ? -16.670 2.755 29.532 1.00 98.38 220 LYS A C 1
ATOM 1700 O O . LYS A 1 220 ? -17.042 3.021 30.674 1.00 98.38 220 LYS A O 1
ATOM 1705 N N . ALA A 1 221 ? -16.812 1.546 28.991 1.00 98.44 221 ALA A N 1
ATOM 1706 C CA . ALA A 1 221 ? -17.400 0.415 29.702 1.00 98.44 221 ALA A CA 1
ATOM 1707 C C . ALA A 1 221 ? -16.557 0.013 30.921 1.00 98.44 221 ALA A C 1
ATOM 1709 O O . ALA A 1 221 ? -17.105 -0.149 32.010 1.00 98.44 221 ALA A O 1
ATOM 1710 N N . ILE A 1 222 ? -15.228 -0.057 30.770 1.00 98.44 222 ILE A N 1
ATOM 1711 C CA . ILE A 1 222 ? -14.303 -0.332 31.879 1.00 98.44 222 ILE A CA 1
ATOM 1712 C C . ILE A 1 222 ? -14.431 0.739 32.966 1.00 98.44 222 ILE A C 1
ATOM 1714 O O . ILE A 1 222 ? -14.606 0.397 34.131 1.00 98.44 222 ILE A O 1
ATOM 1718 N N . ALA A 1 223 ? -14.410 2.027 32.610 1.00 98.56 223 ALA A N 1
ATOM 1719 C CA . ALA A 1 223 ? -14.546 3.110 33.584 1.00 98.56 223 ALA A CA 1
ATOM 1720 C C . ALA A 1 223 ? -15.867 3.021 34.365 1.00 98.56 223 ALA A C 1
ATOM 1722 O O . ALA A 1 223 ? -15.880 3.170 35.589 1.00 98.56 223 ALA A O 1
ATOM 1723 N N . ARG A 1 224 ? -16.974 2.721 33.672 1.00 98.19 224 ARG A N 1
ATOM 1724 C CA . ARG A 1 224 ? -18.290 2.567 34.303 1.00 98.19 224 ARG A CA 1
ATOM 1725 C C . ARG A 1 224 ? -18.365 1.332 35.198 1.00 98.19 224 ARG A C 1
ATOM 1727 O O . ARG A 1 224 ? -18.900 1.426 36.297 1.00 98.19 224 ARG A O 1
ATOM 1734 N N . MET A 1 225 ? -17.787 0.212 34.771 1.00 98.06 225 MET A N 1
ATOM 1735 C CA . MET A 1 225 ? -17.671 -0.998 35.586 1.00 98.06 225 MET A CA 1
ATOM 1736 C C . MET A 1 225 ? -16.870 -0.727 36.864 1.00 98.06 225 MET A C 1
ATOM 1738 O O . MET A 1 225 ? -17.316 -1.065 37.956 1.00 98.06 225 MET A O 1
ATOM 1742 N N . THR A 1 226 ? -15.712 -0.076 36.751 1.00 98.44 226 THR A N 1
ATOM 1743 C CA . THR A 1 226 ? -14.872 0.271 37.906 1.00 98.44 226 THR A CA 1
ATOM 1744 C C . THR A 1 226 ? -15.594 1.208 38.872 1.00 98.44 226 THR A C 1
ATOM 1746 O O . THR A 1 226 ? -15.500 1.027 40.083 1.00 98.44 226 THR A O 1
ATOM 1749 N N . TYR A 1 227 ? -16.349 2.182 38.355 1.00 98.56 227 TYR A N 1
ATOM 1750 C CA . TYR A 1 227 ? -17.174 3.056 39.186 1.00 98.56 227 TYR A CA 1
ATOM 1751 C C . TYR A 1 227 ? -18.240 2.269 39.958 1.00 98.56 227 TYR A C 1
ATOM 1753 O O . TYR A 1 227 ? -18.327 2.404 41.174 1.00 98.56 227 TYR A O 1
ATOM 1761 N N . LEU A 1 228 ? -18.997 1.402 39.278 1.00 98.38 228 LEU A N 1
ATOM 1762 C CA . LEU A 1 228 ? -20.029 0.583 39.920 1.00 98.38 228 LEU A CA 1
ATOM 1763 C C . LEU A 1 228 ? -19.447 -0.359 40.976 1.00 98.38 228 LEU A C 1
ATOM 1765 O O . LEU A 1 228 ? -20.007 -0.455 42.060 1.00 98.38 228 LEU A O 1
ATOM 1769 N N . LYS A 1 229 ? -18.299 -0.993 40.704 1.00 98.44 229 LYS A N 1
ATOM 1770 C CA . LYS A 1 229 ? -17.598 -1.827 41.693 1.00 98.44 229 LYS A CA 1
ATOM 1771 C C . LYS A 1 229 ? -17.216 -1.046 42.949 1.00 98.44 229 LYS A C 1
ATOM 1773 O O . LYS A 1 229 ? -17.344 -1.576 44.044 1.00 98.44 229 LYS A O 1
ATOM 1778 N N . ARG A 1 230 ? -16.777 0.210 42.802 1.00 98.38 230 ARG A N 1
ATOM 1779 C CA . ARG A 1 230 ? -16.468 1.079 43.947 1.00 98.38 230 ARG A CA 1
ATOM 1780 C C . ARG A 1 230 ? -17.716 1.402 44.765 1.00 98.38 230 ARG A C 1
ATOM 1782 O O . ARG A 1 230 ? -17.660 1.326 45.982 1.00 98.38 230 ARG A O 1
ATOM 1789 N N . ILE A 1 231 ? -18.817 1.768 44.104 1.00 98.12 231 ILE A N 1
ATOM 1790 C CA . ILE A 1 231 ? -20.080 2.072 44.792 1.00 98.12 231 ILE A CA 1
ATOM 1791 C C . ILE A 1 231 ? -20.620 0.838 45.511 1.00 98.12 231 ILE A C 1
ATOM 1793 O O . ILE A 1 231 ? -21.072 0.960 46.639 1.00 98.12 231 ILE A O 1
ATOM 1797 N N . LEU A 1 232 ? -20.537 -0.338 44.885 1.00 98.06 232 LEU A N 1
ATOM 1798 C CA . LEU A 1 232 ? -20.946 -1.596 45.501 1.00 98.06 232 LEU A CA 1
ATOM 1799 C C . LEU A 1 232 ? -20.130 -1.882 46.766 1.00 98.06 232 LEU A C 1
ATOM 1801 O O . LEU A 1 232 ? -20.733 -2.112 47.804 1.00 98.06 232 LEU A O 1
ATOM 1805 N N . GLY A 1 233 ? -18.798 -1.777 46.702 1.00 97.62 233 GLY A N 1
ATOM 1806 C CA . GLY A 1 233 ? -17.946 -1.966 47.882 1.00 97.62 233 GLY A CA 1
ATOM 1807 C C . GLY A 1 233 ? -18.251 -0.968 49.003 1.00 97.62 233 GLY A C 1
ATOM 1808 O O . GLY A 1 233 ? -18.377 -1.365 50.151 1.00 97.62 233 GLY A O 1
ATOM 1809 N N . GLN A 1 234 ? -18.477 0.310 48.670 1.00 97.12 234 GLN A N 1
ATOM 1810 C CA . GLN A 1 234 ? -18.893 1.304 49.667 1.00 97.12 234 GLN A CA 1
ATOM 1811 C C . GLN A 1 234 ? -20.229 0.932 50.322 1.00 97.12 234 GLN A C 1
ATOM 1813 O O . GLN A 1 234 ? -20.384 1.070 51.528 1.00 97.12 234 GLN A O 1
ATOM 1818 N N . LEU A 1 235 ? -21.194 0.462 49.530 1.00 96.81 235 LEU A N 1
ATOM 1819 C CA . LEU A 1 235 ? -22.503 0.080 50.045 1.00 96.81 235 LEU A CA 1
ATOM 1820 C C . LEU A 1 235 ? -22.408 -1.146 50.959 1.00 96.81 235 LEU A C 1
ATOM 1822 O O . LEU A 1 235 ? -23.096 -1.188 51.970 1.00 96.81 235 LEU A O 1
ATOM 1826 N N . GLU A 1 236 ? -21.556 -2.117 50.622 1.00 97.38 236 GLU A N 1
ATOM 1827 C CA . GLU A 1 236 ? -21.260 -3.276 51.473 1.00 97.38 236 GLU A CA 1
ATOM 1828 C C . GLU A 1 236 ? -20.611 -2.851 52.799 1.00 97.38 236 GLU A C 1
ATOM 1830 O O . GLU A 1 236 ? -21.030 -3.323 53.857 1.00 97.38 236 GLU A O 1
ATOM 1835 N N . ASP A 1 237 ? -19.658 -1.914 52.760 1.00 96.75 237 ASP A N 1
ATOM 1836 C CA . ASP A 1 237 ? -19.010 -1.362 53.956 1.00 96.75 237 ASP A CA 1
ATOM 1837 C C . ASP A 1 237 ? -19.994 -0.567 54.843 1.00 96.75 237 ASP A C 1
ATOM 1839 O O . ASP A 1 237 ? -19.888 -0.603 56.071 1.00 96.75 237 ASP A O 1
ATOM 1843 N N . ASP A 1 238 ? -20.981 0.114 54.246 1.00 96.62 238 ASP A N 1
ATOM 1844 C CA . ASP A 1 238 ? -21.988 0.921 54.953 1.00 96.62 238 ASP A CA 1
ATOM 1845 C C . ASP A 1 238 ? -23.095 0.076 55.628 1.00 96.62 238 ASP A C 1
ATOM 1847 O O . ASP A 1 238 ? -23.791 0.571 56.523 1.00 96.62 238 ASP A O 1
ATOM 1851 N N . VAL A 1 239 ? -23.265 -1.203 55.259 1.00 97.00 239 VAL A N 1
ATOM 1852 C CA . VAL A 1 239 ? -24.288 -2.092 55.853 1.00 97.00 239 VAL A CA 1
ATOM 1853 C C . VAL A 1 239 ? -24.020 -2.337 57.339 1.00 97.00 239 VAL A C 1
ATOM 1855 O O . VAL A 1 239 ? -24.904 -2.115 58.165 1.00 97.00 239 VAL A O 1
ATOM 1858 N N . ALA A 1 240 ? -22.798 -2.731 57.704 1.00 95.19 240 ALA A N 1
ATOM 1859 C CA . ALA A 1 240 ? -22.437 -3.047 59.089 1.00 95.19 240 ALA A CA 1
ATOM 1860 C C . ALA A 1 240 ? -22.668 -1.885 60.088 1.00 95.19 240 ALA A C 1
ATOM 1862 O O . ALA A 1 240 ? -23.289 -2.113 61.133 1.00 95.19 240 ALA A O 1
ATOM 1863 N N . PRO A 1 241 ? -22.227 -0.634 59.826 1.00 95.88 241 PRO A N 1
ATOM 1864 C CA . PRO A 1 241 ? -22.516 0.483 60.723 1.00 95.88 241 PRO A CA 1
ATOM 1865 C C . PRO A 1 241 ? -24.010 0.830 60.768 1.00 95.88 241 PRO A C 1
ATOM 1867 O O . PRO A 1 241 ? -24.500 1.230 61.827 1.00 95.88 241 PRO A O 1
ATOM 1870 N N . CYS A 1 242 ? -24.750 0.653 59.667 1.00 95.56 242 CYS A N 1
ATOM 1871 C CA . CYS A 1 242 ? -26.196 0.874 59.643 1.00 95.56 242 CYS A CA 1
ATOM 1872 C C . CYS A 1 242 ? -26.944 -0.155 60.510 1.00 95.56 242 CYS A C 1
ATOM 1874 O O . CYS A 1 242 ? -27.786 0.218 61.329 1.00 95.56 242 CYS A O 1
ATOM 1876 N N . GLU A 1 243 ? -26.583 -1.437 60.412 1.00 96.19 243 GLU A N 1
ATOM 1877 C CA . GLU A 1 243 ? -27.122 -2.503 61.265 1.00 96.19 243 GLU A CA 1
ATOM 1878 C C . GLU A 1 243 ? -26.800 -2.264 62.745 1.00 96.19 243 GLU A C 1
ATOM 1880 O O . GLU A 1 243 ? -27.687 -2.339 63.599 1.00 96.19 243 GLU A O 1
ATOM 1885 N N . ALA A 1 244 ? -25.556 -1.890 63.061 1.00 96.38 244 ALA A N 1
ATOM 1886 C CA . ALA A 1 244 ? -25.155 -1.561 64.427 1.00 96.38 244 ALA A CA 1
ATOM 1887 C C . ALA A 1 244 ? -25.945 -0.365 64.990 1.00 96.38 244 ALA A C 1
ATOM 1889 O O . ALA A 1 244 ? -26.364 -0.375 66.153 1.00 96.38 244 ALA A O 1
ATOM 1890 N N . GLN A 1 245 ? -26.190 0.660 64.169 1.00 96.69 245 GLN A N 1
ATOM 1891 C CA . GLN A 1 245 ? -27.030 1.795 64.544 1.00 96.69 245 GLN A CA 1
ATOM 1892 C C . GLN A 1 245 ? -28.478 1.355 64.801 1.00 96.69 245 GLN A C 1
ATOM 1894 O O . GLN A 1 245 ? -29.071 1.767 65.801 1.00 96.69 245 GLN A O 1
ATOM 1899 N N . MET A 1 246 ? -29.030 0.493 63.947 1.00 96.69 246 MET A N 1
ATOM 1900 C CA . MET A 1 246 ? -30.389 -0.024 64.090 1.00 96.69 246 MET A CA 1
ATOM 1901 C C . MET A 1 246 ? -30.561 -0.848 65.374 1.00 96.69 246 MET A C 1
ATOM 1903 O O . MET A 1 246 ? -31.527 -0.640 66.112 1.00 96.69 246 MET A O 1
ATOM 1907 N N . GLU A 1 247 ? -29.607 -1.721 65.704 1.00 96.69 247 GLU A N 1
ATOM 1908 C CA . GLU A 1 247 ? -29.640 -2.495 66.953 1.00 96.69 247 GLU A CA 1
ATOM 1909 C C . GLU A 1 247 ? -29.475 -1.604 68.197 1.00 96.69 247 GLU A C 1
ATOM 1911 O O . GLU A 1 247 ? -30.140 -1.824 69.217 1.00 96.69 247 GLU A O 1
ATOM 1916 N N . ASN A 1 248 ? -28.676 -0.535 68.116 1.00 96.94 248 ASN A N 1
ATOM 1917 C CA . ASN A 1 248 ? -28.598 0.471 69.179 1.00 96.94 248 ASN A CA 1
ATOM 1918 C C . ASN A 1 248 ? -29.958 1.164 69.390 1.00 96.94 248 ASN A C 1
ATOM 1920 O O . ASN A 1 248 ? -30.455 1.246 70.515 1.00 96.94 248 ASN A O 1
ATOM 1924 N N . TRP A 1 249 ? -30.619 1.595 68.312 1.00 97.06 249 TRP A N 1
ATOM 1925 C CA . TRP A 1 249 ? -31.939 2.231 68.390 1.00 97.06 249 TRP A CA 1
ATOM 1926 C C . TRP A 1 249 ? -32.983 1.295 68.991 1.00 97.06 249 TRP A C 1
ATOM 1928 O O . TRP A 1 249 ? -33.721 1.696 69.888 1.00 97.06 249 TRP A O 1
ATOM 1938 N N . LYS A 1 250 ? -33.002 0.034 68.561 1.00 97.50 250 LYS A N 1
ATOM 1939 C CA . LYS A 1 250 ? -33.879 -1.013 69.096 1.00 97.50 250 LYS A CA 1
ATOM 1940 C C . LYS A 1 250 ? -33.659 -1.243 70.592 1.00 97.50 250 LYS A C 1
ATOM 1942 O O . LYS A 1 250 ? -34.628 -1.328 71.347 1.00 97.50 250 LYS A O 1
ATOM 1947 N N . THR A 1 251 ? -32.402 -1.270 71.034 1.00 97.38 251 THR A N 1
ATOM 1948 C CA . THR A 1 251 ? -32.045 -1.386 72.455 1.00 97.38 251 THR A CA 1
ATOM 1949 C C . THR A 1 251 ? -32.528 -0.173 73.253 1.00 97.38 251 THR A C 1
ATOM 1951 O O . THR A 1 251 ? -33.184 -0.332 74.283 1.00 97.38 251 THR A O 1
ATOM 1954 N N . ASN A 1 252 ? -32.292 1.045 72.757 1.00 97.69 252 ASN A N 1
ATOM 1955 C CA . ASN A 1 252 ? -32.767 2.274 73.400 1.00 97.69 252 ASN A CA 1
ATOM 1956 C C . ASN A 1 252 ? -34.293 2.311 73.509 1.00 97.69 252 ASN A C 1
ATOM 1958 O O . ASN A 1 252 ? -34.829 2.692 74.549 1.00 97.69 252 ASN A O 1
ATOM 1962 N N . LEU A 1 253 ? -34.998 1.868 72.469 1.00 97.62 253 LEU A N 1
ATOM 1963 C CA . LEU A 1 253 ? -36.458 1.814 72.441 1.00 97.62 253 LEU A CA 1
ATOM 1964 C C . LEU A 1 253 ? -36.994 0.807 73.471 1.00 97.62 253 LEU A C 1
ATOM 1966 O O . LEU A 1 253 ? -37.940 1.113 74.197 1.00 97.62 253 LEU A O 1
ATOM 1970 N N . ALA A 1 254 ? -36.337 -0.347 73.623 1.00 97.25 254 ALA A N 1
ATOM 1971 C CA . ALA A 1 254 ? -36.653 -1.311 74.677 1.00 97.25 254 ALA A CA 1
ATOM 1972 C C . ALA A 1 254 ? -36.436 -0.727 76.086 1.00 97.25 254 ALA A C 1
ATOM 1974 O O . ALA A 1 254 ? -37.282 -0.916 76.963 1.00 97.25 254 ALA A O 1
ATOM 1975 N N . ILE A 1 255 ? -35.352 0.032 76.291 1.00 97.31 255 ILE A N 1
ATOM 1976 C CA . ILE A 1 255 ? -35.077 0.738 77.554 1.00 97.31 255 ILE A CA 1
ATOM 1977 C C . ILE A 1 255 ? -36.132 1.821 77.823 1.00 97.31 255 ILE A C 1
ATOM 1979 O O . ILE A 1 255 ? -36.586 1.979 78.956 1.00 97.31 255 ILE A O 1
ATOM 1983 N N . MET A 1 256 ? -36.547 2.584 76.810 1.00 96.75 256 MET A N 1
ATOM 1984 C CA . MET A 1 256 ? -37.603 3.590 76.965 1.00 96.75 256 MET A CA 1
ATOM 1985 C C . MET A 1 256 ? -38.932 2.937 77.347 1.00 96.75 256 MET A C 1
ATOM 1987 O O . MET A 1 256 ? -39.567 3.382 78.300 1.00 96.75 256 MET A O 1
ATOM 1991 N N . ALA A 1 257 ? -39.303 1.837 76.688 1.00 96.81 257 ALA A N 1
ATOM 1992 C CA . ALA A 1 257 ? -40.506 1.079 77.020 1.00 96.81 257 ALA A CA 1
ATOM 1993 C C . ALA A 1 257 ? -40.450 0.478 78.437 1.00 96.81 257 ALA A C 1
ATOM 1995 O O . ALA A 1 257 ? -41.454 0.464 79.151 1.00 96.81 257 ALA A O 1
ATOM 1996 N N . SER A 1 258 ? -39.286 -0.007 78.889 1.00 96.12 258 SER A N 1
ATOM 1997 C CA . SER A 1 258 ? -39.139 -0.503 80.263 1.00 96.12 258 SER A CA 1
ATOM 1998 C C . SER A 1 258 ? -39.257 0.627 81.288 1.00 96.12 258 SER A C 1
ATOM 2000 O O . SER A 1 258 ? -39.940 0.462 82.299 1.00 96.12 258 SER A O 1
ATOM 2002 N N . LYS A 1 259 ? -38.649 1.788 81.011 1.00 97.19 259 LYS A N 1
ATOM 2003 C CA . LYS A 1 259 ? -38.764 2.986 81.855 1.00 97.19 259 LYS A CA 1
ATOM 2004 C C . LYS A 1 259 ? -40.200 3.495 81.924 1.00 97.19 259 LYS A C 1
ATOM 2006 O O . LYS A 1 259 ? -40.676 3.802 83.010 1.00 97.19 259 LYS A O 1
ATOM 2011 N N . GLU A 1 260 ? -40.914 3.540 80.804 1.00 96.06 260 GLU A N 1
ATOM 2012 C CA . GLU A 1 260 ? -42.327 3.928 80.759 1.00 96.06 260 GLU A CA 1
ATOM 2013 C C . GLU A 1 260 ? -43.178 3.055 81.694 1.00 96.06 260 GLU A C 1
ATOM 2015 O O . GLU A 1 260 ? -43.903 3.574 82.546 1.00 96.06 260 GLU A O 1
ATOM 2020 N N . ARG A 1 261 ? -43.035 1.725 81.605 1.00 95.25 261 ARG A N 1
ATOM 2021 C CA . ARG A 1 261 ? -43.733 0.786 82.502 1.00 95.25 261 ARG A CA 1
ATOM 2022 C C . ARG A 1 261 ? -43.370 1.017 83.964 1.00 95.25 261 ARG A C 1
ATOM 2024 O O . ARG A 1 261 ? -44.256 0.991 84.818 1.00 95.25 261 ARG A O 1
ATOM 2031 N N . GLN A 1 262 ? -42.092 1.268 84.249 1.00 94.00 262 GLN A N 1
ATOM 2032 C CA . GLN A 1 262 ? -41.632 1.591 85.596 1.0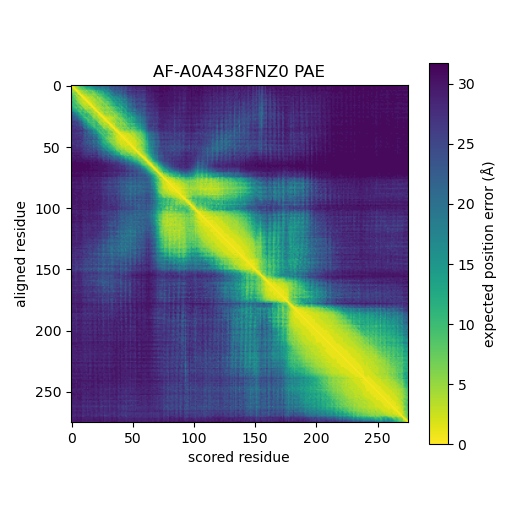0 94.00 262 GLN A CA 1
ATOM 2033 C C . GLN A 1 262 ? -42.321 2.858 86.117 1.00 94.00 262 GLN A C 1
ATOM 2035 O O . GLN A 1 262 ? -42.878 2.832 87.211 1.00 94.00 262 GLN A O 1
ATOM 2040 N N . TYR A 1 263 ? -42.354 3.944 85.340 1.00 94.88 263 TYR A N 1
ATOM 2041 C CA . TYR A 1 263 ? -43.020 5.186 85.739 1.00 94.88 263 TYR A CA 1
ATOM 2042 C C . TYR A 1 263 ? -44.527 5.011 85.937 1.00 94.88 263 TYR A C 1
ATOM 2044 O O . TYR A 1 263 ? -45.069 5.506 86.922 1.00 94.88 263 TYR A O 1
ATOM 2052 N N . LEU A 1 264 ? -45.203 4.260 85.065 1.00 93.56 264 LEU A N 1
ATOM 2053 C CA . LEU A 1 264 ? -46.618 3.911 85.226 1.00 93.56 264 LEU A CA 1
ATOM 2054 C C . LEU A 1 264 ? -46.877 3.147 86.527 1.00 93.56 264 LEU A C 1
ATOM 2056 O O . LEU A 1 264 ? -47.865 3.407 87.213 1.00 93.56 264 LEU A O 1
ATOM 2060 N N . GLN A 1 265 ? -45.993 2.215 86.881 1.00 91.12 265 GLN A N 1
ATOM 2061 C CA . GLN A 1 265 ? -46.095 1.464 88.127 1.00 91.12 265 GLN A CA 1
ATOM 2062 C C . GLN A 1 265 ? -45.867 2.363 89.348 1.00 91.12 265 GLN A C 1
ATOM 2064 O O . GLN A 1 265 ? -46.656 2.311 90.288 1.00 91.12 265 GLN A O 1
ATOM 2069 N N . GLN A 1 266 ? -44.856 3.236 89.313 1.00 89.75 266 GLN A N 1
ATOM 2070 C CA . GLN A 1 266 ? -44.620 4.222 90.374 1.00 89.75 266 GLN A CA 1
ATOM 2071 C C . GLN A 1 266 ? -45.821 5.163 90.537 1.00 89.75 266 GLN A C 1
ATOM 2073 O O . GLN A 1 266 ? -46.310 5.354 91.645 1.00 89.75 266 GLN A O 1
ATOM 2078 N N . TYR A 1 267 ? -46.365 5.689 89.437 1.00 89.62 267 TYR A N 1
ATOM 2079 C CA . TYR A 1 267 ? -47.557 6.539 89.451 1.00 89.62 267 TYR A CA 1
ATOM 2080 C C . TYR A 1 267 ? -48.771 5.840 90.072 1.00 89.62 267 TYR A C 1
ATOM 2082 O O . TYR A 1 267 ? -49.494 6.443 90.866 1.00 89.62 267 TYR A O 1
ATOM 2090 N N . ARG A 1 268 ? -48.986 4.557 89.745 1.00 87.00 268 ARG A N 1
ATOM 2091 C CA . ARG A 1 268 ? -50.019 3.742 90.396 1.00 87.00 268 ARG A CA 1
ATOM 2092 C C . ARG A 1 268 ? -49.767 3.658 91.898 1.00 87.00 268 ARG A C 1
ATOM 2094 O O . ARG A 1 268 ? -50.684 3.964 92.644 1.00 87.00 268 ARG A O 1
ATOM 2101 N N . ASN A 1 269 ? -48.546 3.340 92.335 1.00 84.12 269 ASN A N 1
ATOM 2102 C CA . ASN A 1 269 ? -48.197 3.242 93.758 1.00 84.12 269 ASN A CA 1
ATOM 2103 C C . ASN A 1 269 ? -48.466 4.550 94.525 1.00 84.12 269 ASN A C 1
ATOM 2105 O O . ASN A 1 269 ? -49.052 4.507 95.604 1.00 84.12 269 ASN A O 1
ATOM 2109 N N . TYR A 1 270 ? -48.124 5.710 93.953 1.00 82.81 270 TYR A N 1
ATOM 2110 C CA . TYR A 1 270 ? -48.417 7.017 94.560 1.00 82.81 270 TYR A CA 1
ATOM 2111 C C . TYR A 1 270 ? -49.918 7.331 94.654 1.00 82.81 270 TYR A C 1
ATOM 2113 O O . TYR A 1 270 ? -50.320 8.077 95.538 1.00 82.81 270 TYR A O 1
ATOM 2121 N N . LYS A 1 271 ? -50.759 6.757 93.784 1.00 78.31 271 LYS A N 1
ATOM 2122 C CA . LYS A 1 271 ? -52.223 6.917 93.840 1.00 78.31 271 LYS A CA 1
ATOM 2123 C C . LYS A 1 271 ? -52.919 6.052 94.897 1.00 78.31 271 LYS A C 1
ATOM 2125 O O . LYS A 1 271 ? -54.051 6.370 95.244 1.00 78.31 271 LYS A O 1
ATOM 2130 N N . VAL A 1 272 ? -52.306 4.955 95.356 1.00 71.00 272 VAL A N 1
ATOM 2131 C CA . VAL A 1 272 ? -52.916 4.028 96.341 1.00 71.00 272 VAL A CA 1
ATOM 2132 C C . VAL A 1 272 ? -52.493 4.343 97.784 1.00 71.00 272 VAL A C 1
ATOM 2134 O O . VAL A 1 272 ? -53.033 3.759 98.718 1.00 71.00 272 VAL A O 1
ATOM 2137 N N . LEU A 1 273 ? -51.553 5.269 97.991 1.00 57.75 273 LEU A N 1
ATOM 2138 C CA . LEU A 1 273 ? -51.241 5.807 99.317 1.00 57.75 273 LEU A CA 1
ATOM 2139 C C . LEU A 1 273 ? -52.385 6.739 99.766 1.00 57.75 273 LEU A C 1
ATOM 2141 O O . LEU A 1 273 ? -52.615 7.751 99.099 1.00 57.75 273 LEU A O 1
ATOM 2145 N N . PRO A 1 274 ? -53.117 6.426 100.854 1.00 56.19 274 PRO A N 1
ATOM 2146 C CA . PRO A 1 274 ? -54.052 7.374 101.438 1.00 56.19 274 PRO A CA 1
ATOM 2147 C C . PRO A 1 274 ? -53.249 8.494 102.112 1.00 56.19 274 PRO A C 1
ATOM 2149 O O . PRO A 1 274 ? -52.239 8.222 102.764 1.00 56.19 274 PRO A O 1
ATOM 2152 N N . LEU A 1 275 ? -53.683 9.740 101.898 1.00 54.25 275 LEU A N 1
ATOM 2153 C CA . LEU A 1 275 ? -53.261 10.904 102.686 1.00 54.25 275 LEU A CA 1
ATOM 2154 C C . LEU A 1 275 ? -53.553 10.685 104.174 1.00 54.25 275 LEU A C 1
ATOM 2156 O O . LEU A 1 275 ? -54.640 10.136 104.472 1.00 54.25 275 LEU A O 1
#

Sequence (275 aa):
MEINYFSHDAQNANRKASSKCHANGAILLGLKRRSLTDQTAIDRLTRVVETEKSAMSDNISGSDPLVIEIESNFDSGRISDVKAWLASQYDAAGKDVPDFEYTPRTIGRLHNLSTLSQAKTQAAGILATDFRQKAAEYRCQARVREILENVGLPQEGLPSNVVASAQCLANVANLLNTRDTELSSFLVAMGDMSLRKSEVEEKRAKVQKESKILLDYTRKAIARMTYLKRILGQLEDDVAPCEAQMENWKTNLAIMASKERQYLQQYRNYKVLPL

Foldseek 3Di:
DPDPPPPVVVVVVVVVVVVVVVVVVVVVVVVVVVVVVVVVVVVVVVVVVVVVVVVVPPPDDDDDDDDDDPPPVVLVVLVVLLVVLQCVVQVVVVHDRDDDDSDSVVSVVSSVVSVVVVVVVVVVVVVVVVVVVVVVVVVVVVVVQVVCVVVVRHPVPDDVVVVVVVVVVVVVCVVVCVDDPVVVVVVVVVVVVVVVVVVVVVVVVVVVVVVVVVVVVVVVVVVVVVVVVVVVVVVVVVPVVVVVVVVVVVVVVVVVVVVVVVVVVVVVVVVPDDD

InterPro domains:
  IPR026243 HAUS augmin-like complex subunit 1 [PF25762] (82-271)
  IPR026243 HAUS augmin-like complex subunit 1 [PR02087] (102-117)
  IPR026243 HAUS augmin-like complex subunit 1 [PR02087] (123-145)
  IPR026243 HAUS augmin-like complex subunit 1 [PR02087] (166-186)
  IPR026243 HAUS augmin-like complex subunit 1 [PR02087] (245-262)
  IPR026243 HAUS augmin-like complex subunit 1 [PTHR31570] (71-271)

Solvent-accessible surface area (backbone atoms only — not comparable to full-atom values): 15716 Å² total; per-residue (Å²): 142,88,76,78,76,69,65,61,57,59,57,51,53,52,54,56,51,56,53,51,55,54,51,55,52,51,53,54,53,53,52,51,52,50,51,52,52,52,51,53,53,50,54,52,52,52,48,54,55,50,51,54,57,54,68,66,64,74,80,80,82,88,84,90,88,85,88,88,83,71,60,69,70,57,50,53,55,49,47,52,53,40,51,54,50,46,49,54,58,25,54,77,67,77,43,83,76,77,92,74,81,90,42,74,74,53,48,54,54,47,40,53,49,48,52,52,50,51,52,50,52,50,52,52,49,52,50,54,51,50,52,52,52,53,52,49,52,52,52,52,54,52,51,52,46,51,54,32,44,75,72,73,48,50,73,92,73,60,57,69,67,58,54,51,52,52,50,50,49,52,51,49,37,59,73,68,58,62,67,64,63,65,63,56,51,50,52,51,53,50,51,56,50,49,53,54,48,52,54,52,50,52,51,51,53,50,51,53,51,53,51,52,52,51,51,52,51,50,52,53,50,50,55,52,51,54,50,51,54,51,54,50,53,52,53,61,64,50,44,59,61,51,52,54,50,50,54,50,51,53,51,51,50,52,50,50,54,52,49,50,53,49,50,54,50,50,54,51,55,66,69,71,57,79,131

Secondary structure (DSSP, 8-state):
---SSHHHHHHHHHHHHHHHHHHHHHHHHHHHHHHHHHHHHHHHHHHHHHHHHHHTSS----------SSHHHHHHHHHHHHHHHHHHHHHTTT-PPPP----HHHHHHHHHHHHHHHHHHHHHHHHHHHHHHHHHHHHHHHHHHHHHHHTT--GGG--HHHHHHHHHHHHHHHHTT---HHHHHHHHHHHHHHHHHHHHHHHHHHHHHHHHHHHHHHHHHHHHHHHHHHHHHHHHHHHHHHHHHHHHHHHHHHHHHHHHHHHHHHHHHHHHS--

Organism: Vitis vinifera (NCBI:txid29760)

Mean predicted aligned error: 21.24 Å